Protein AF-A0A966TVA9-F1 (afdb_monomer_lite)

Foldseek 3Di:
DEDQDQEAEAQEEAEDEEEDEDANAPNDDDPPDGGYEYEYNYAHPYDAEYEHHYHHAEQYAYEYNDQRNAALYEYAYEPPHYPPPPCLPGYYEYPDANHEHCAYEYEAERRDDPAAHEYEHNNNQEAYEYAYEEEHQEYEDDHAYEYEFNHQYEYAYEAQYHEYEDNAQRRHHQDHAYEYNPHEYEYDPRHLDAPQVRYDDEAPGEHHYEPQQHEHEHQEAAEYAAYEYEYHHAYEYEYAHEHEHEYHYPHHYYHYNYHHDYDDHEAEDPEADEDQDPPNHQEYEQAQYEYEHAHQEEDEDQHEYAYAHEYEYHHAEEYEYAHDYHYDYYYHYPYHYYHYD

Radius of gyration: 25.72 Å; chains: 1; bounding box: 69×31×69 Å

Secondary structure (DSSP, 8-state):
----SSEEEE-S-B-SSS-EEEEETT-----SS---EEEE-SPB---S-EEEEEEESSS-EEEE-STTTEEEEEEEE--SS-S-TT-GGGSEEE-SSSEEEEEEEE-----EE-S--EEEE-TT---EEE-S--EEEEEEE-SSSEEEE-S--EEEEEE-SSEEEE-STTTT-S-S-EEESS-EEE-BTTB----GGGB---TT-EEEEE-TT--EEE-S-B--TT-EEEEESSS-EEE-S-B-SEEEESSS-EEE-S-B-SS--EEE-SS-EEES--TT-SEEE-TTSEEEEE-SS-EEE-SEEESS-EEEEESSSEEEE-S-----S-EEESSSEEEE-

Sequence (341 aa):
MKASRKTWDQYGPISGSGNLILDDSTAVSGDGGGGGRFRFFGANTYTGTTTIKYVGIKDPGLWIYHANALQNSTLIYDNTYIPNNGEAWEMLCFCVDNIVLGGLSGNRTGIYDSSSKTISIGNNDADTTYSGDLTLSGLNKIGSGTLTLSGSNSFALELTEGELNVGSANAIGSSGTITFSGGTLQHSASNTTDYSSRFSLSDSDTLKIDTNGQNVTWASDLTASNLLVTKYGTGNLYINGSYSGNTNAVAGSIYISGVLSNSVNNLTLTSNTSYTSLSGYTSVNLGSYTLTVNLSSNETFANVISGTGSIIKTGSATLTLSGTNTYTGDTTINAGTIKLT

pLDDT: mean 83.83, std 15.36, range [40.84, 98.75]

Structure (mmCIF, N/CA/C/O backbone):
data_AF-A0A966TVA9-F1
#
_entry.id   AF-A0A966TVA9-F1
#
loop_
_atom_site.group_PDB
_atom_site.id
_atom_site.type_symbol
_atom_site.label_atom_id
_atom_site.label_alt_id
_atom_site.label_comp_id
_atom_site.label_asym_id
_atom_site.label_entity_id
_atom_site.label_seq_id
_atom_site.pdbx_PDB_ins_code
_atom_site.Cartn_x
_atom_site.Cartn_y
_atom_site.Cartn_z
_atom_site.occupancy
_atom_site.B_iso_or_equiv
_atom_site.auth_seq_id
_atom_site.auth_comp_id
_atom_site.auth_asym_id
_atom_site.auth_atom_id
_atom_site.pdbx_PDB_model_num
ATOM 1 N N . MET A 1 1 ? 14.552 -11.755 -29.341 1.00 49.56 1 MET A N 1
ATOM 2 C CA . MET A 1 1 ? 15.533 -10.983 -30.144 1.00 49.56 1 MET A CA 1
ATOM 3 C C . MET A 1 1 ? 16.814 -10.858 -29.328 1.00 49.56 1 MET A C 1
ATOM 5 O O . MET A 1 1 ? 16.675 -10.727 -28.126 1.00 49.56 1 MET A O 1
ATOM 9 N N . LYS A 1 2 ? 18.007 -10.972 -29.929 1.00 47.56 2 LYS A N 1
ATOM 10 C CA . LYS A 1 2 ? 19.304 -10.615 -29.318 1.00 47.56 2 LYS A CA 1
ATOM 11 C C . LYS A 1 2 ? 19.905 -9.514 -30.187 1.00 47.56 2 LYS A C 1
ATOM 13 O O . LYS A 1 2 ? 19.925 -9.680 -31.406 1.00 47.56 2 LYS A O 1
ATOM 18 N N . ALA A 1 3 ? 20.329 -8.399 -29.608 1.00 50.25 3 ALA A N 1
ATOM 19 C CA . ALA A 1 3 ? 20.849 -7.262 -30.358 1.00 50.25 3 ALA A CA 1
ATOM 20 C C . ALA A 1 3 ? 22.210 -6.867 -29.780 1.00 50.25 3 ALA A C 1
ATOM 22 O O . ALA A 1 3 ? 22.303 -6.573 -28.604 1.00 50.25 3 ALA A O 1
ATOM 23 N N . SER A 1 4 ? 23.255 -6.896 -30.609 1.00 51.34 4 SER A N 1
ATOM 24 C CA . SER A 1 4 ? 24.663 -6.812 -30.188 1.00 51.34 4 SER A CA 1
ATOM 25 C C . SER A 1 4 ? 25.387 -5.578 -30.758 1.00 51.34 4 SER A C 1
ATOM 27 O O . SER A 1 4 ? 26.548 -5.668 -31.158 1.00 51.34 4 SER A O 1
ATOM 29 N N . ARG A 1 5 ? 24.685 -4.447 -30.942 1.00 51.94 5 ARG A N 1
ATOM 30 C CA . ARG A 1 5 ? 25.243 -3.221 -31.555 1.00 51.94 5 ARG A CA 1
ATOM 31 C C . ARG A 1 5 ? 25.346 -2.078 -30.540 1.00 51.94 5 ARG A C 1
ATOM 33 O O . ARG A 1 5 ? 24.439 -1.886 -29.742 1.00 51.94 5 ARG A O 1
ATOM 40 N N . LYS A 1 6 ? 26.391 -1.247 -30.697 1.00 61.44 6 LYS A N 1
ATOM 41 C CA . LYS A 1 6 ? 26.728 -0.039 -29.903 1.00 61.44 6 LYS A CA 1
ATOM 42 C C . LYS A 1 6 ? 25.570 0.957 -29.701 1.00 61.44 6 LYS A C 1
ATOM 44 O O . LYS A 1 6 ? 25.579 1.755 -28.773 1.00 61.44 6 LYS A O 1
ATOM 49 N N . THR A 1 7 ? 24.561 0.968 -30.562 1.00 69.81 7 THR A N 1
ATOM 50 C CA . THR A 1 7 ? 23.282 1.645 -30.309 1.00 69.81 7 THR A CA 1
ATOM 51 C C . THR A 1 7 ? 22.211 0.969 -31.162 1.00 69.81 7 THR A C 1
ATOM 53 O O . THR A 1 7 ? 22.462 0.661 -32.331 1.00 69.81 7 THR A O 1
ATOM 56 N N . TRP A 1 8 ? 21.034 0.727 -30.594 1.00 75.56 8 TRP A N 1
ATOM 57 C CA . TRP A 1 8 ? 19.862 0.216 -31.294 1.00 75.56 8 TRP A CA 1
ATOM 58 C C . TRP A 1 8 ? 18.653 1.094 -30.987 1.00 75.56 8 TRP A C 1
ATOM 60 O O . TRP A 1 8 ? 18.195 1.145 -29.847 1.00 75.56 8 TRP A O 1
ATOM 70 N N . ASP A 1 9 ? 18.141 1.764 -32.015 1.00 86.00 9 ASP A N 1
ATOM 71 C CA . ASP A 1 9 ? 16.968 2.627 -31.923 1.00 86.00 9 ASP A CA 1
ATOM 72 C C . ASP A 1 9 ? 15.739 1.894 -32.493 1.00 86.00 9 ASP A C 1
ATOM 74 O O . ASP A 1 9 ? 15.722 1.483 -33.656 1.00 86.00 9 ASP A O 1
ATOM 78 N N . GLN A 1 10 ? 14.696 1.744 -31.677 1.00 84.44 10 GLN A N 1
ATOM 79 C CA . GLN A 1 10 ? 13.412 1.157 -32.059 1.00 84.44 10 GLN A CA 1
ATOM 80 C C . GLN A 1 10 ? 12.363 2.259 -32.219 1.00 84.44 10 GLN A C 1
ATOM 82 O O . GLN A 1 10 ? 11.774 2.726 -31.242 1.00 84.44 10 GLN A O 1
ATOM 87 N N . TYR A 1 11 ? 12.136 2.668 -33.469 1.00 86.62 11 TYR A N 1
ATOM 88 C CA . TYR A 1 11 ? 11.193 3.738 -33.813 1.00 86.62 11 TYR A CA 1
ATOM 89 C C . TYR A 1 11 ? 9.736 3.276 -33.923 1.00 86.62 11 TYR A C 1
ATOM 91 O O . TYR A 1 11 ? 8.826 4.016 -33.563 1.00 86.62 11 TYR A O 1
ATOM 99 N N . GLY A 1 12 ? 9.505 2.060 -34.424 1.00 85.06 12 GLY A N 1
ATOM 100 C CA . GLY A 1 12 ? 8.162 1.487 -34.549 1.00 85.06 12 GLY A CA 1
ATOM 101 C C . GLY A 1 12 ? 7.651 0.887 -33.236 1.00 85.06 12 GLY A C 1
ATOM 102 O O . GLY A 1 12 ? 8.446 0.685 -32.310 1.00 85.06 12 GLY A O 1
ATOM 103 N N . PRO A 1 13 ? 6.352 0.541 -33.154 1.00 81.56 13 PRO A N 1
ATOM 104 C CA . PRO A 1 13 ? 5.812 -0.120 -31.978 1.00 81.56 13 PRO A CA 1
ATOM 105 C C . PRO A 1 13 ? 6.549 -1.430 -31.704 1.00 81.56 13 PRO A C 1
ATOM 107 O O . PRO A 1 13 ? 6.880 -2.193 -32.618 1.00 81.56 13 PRO A O 1
ATOM 110 N N . ILE A 1 14 ? 6.788 -1.696 -30.427 1.00 75.81 14 ILE A N 1
ATOM 111 C CA . ILE A 1 14 ? 7.293 -2.987 -29.970 1.00 75.81 14 ILE A CA 1
ATOM 112 C C . ILE A 1 14 ? 6.073 -3.919 -30.023 1.00 75.81 14 ILE A C 1
ATOM 114 O O . ILE A 1 14 ? 5.086 -3.677 -29.334 1.00 75.81 14 ILE A O 1
ATOM 118 N N . SER A 1 15 ? 6.068 -4.910 -30.921 1.00 73.94 15 SER A N 1
ATOM 119 C CA . SER A 1 15 ? 4.939 -5.837 -31.150 1.00 73.94 15 SER A CA 1
ATOM 120 C C . SER A 1 15 ? 5.400 -7.299 -31.226 1.00 73.94 15 SER A C 1
ATOM 122 O O . SER A 1 15 ? 6.555 -7.564 -31.573 1.00 73.94 15 SER A O 1
ATOM 124 N N . GLY A 1 16 ? 4.518 -8.244 -30.876 1.00 68.56 16 GLY A N 1
ATOM 125 C CA . GLY A 1 16 ? 4.797 -9.685 -30.899 1.00 68.56 16 GLY A CA 1
ATOM 126 C C . GLY A 1 16 ? 4.262 -10.441 -29.676 1.00 68.56 16 GLY A C 1
ATOM 127 O O . GLY A 1 16 ? 3.377 -9.963 -28.970 1.00 68.56 16 GLY A O 1
ATOM 128 N N . SER A 1 17 ? 4.819 -11.632 -29.439 1.00 63.00 17 SER A N 1
ATOM 129 C CA . SER A 1 17 ? 4.562 -12.485 -28.270 1.00 63.00 17 SER A CA 1
ATOM 130 C C . SER A 1 17 ? 5.880 -13.059 -27.728 1.00 63.00 17 SER A C 1
ATOM 132 O O . SER A 1 17 ? 6.744 -13.432 -28.525 1.00 63.00 17 SER A O 1
ATOM 134 N N . GLY A 1 18 ? 6.025 -13.195 -26.405 1.00 64.62 18 GLY A N 1
ATOM 135 C CA . GLY A 1 18 ? 7.200 -13.800 -25.751 1.00 64.62 18 GLY A CA 1
ATOM 136 C C . GLY A 1 18 ? 8.196 -12.790 -25.160 1.00 64.62 18 GLY A C 1
ATOM 137 O O . GLY A 1 18 ? 7.910 -11.604 -25.086 1.00 64.62 18 GLY A O 1
ATOM 138 N N . ASN A 1 19 ? 9.370 -13.262 -24.721 1.00 69.38 19 ASN A N 1
ATOM 139 C CA . ASN A 1 19 ? 10.365 -12.446 -24.004 1.00 69.38 19 ASN A CA 1
ATOM 140 C C . ASN A 1 19 ? 11.324 -11.687 -24.942 1.00 69.38 19 ASN A C 1
ATOM 142 O O . ASN A 1 19 ? 11.860 -12.253 -25.903 1.00 69.38 19 ASN A O 1
ATOM 146 N N . LEU A 1 20 ? 11.626 -10.428 -24.608 1.00 72.19 20 LEU A N 1
ATOM 147 C CA . LEU A 1 20 ? 12.638 -9.611 -25.277 1.00 72.19 20 LEU A CA 1
ATOM 148 C C . LEU A 1 20 ? 13.899 -9.554 -24.407 1.00 72.19 20 LEU A C 1
ATOM 150 O O . LEU A 1 20 ? 13.923 -8.910 -23.371 1.00 72.19 20 LEU A O 1
ATOM 154 N N . ILE A 1 21 ? 14.977 -10.213 -24.822 1.00 70.44 21 ILE A N 1
ATOM 155 C CA . ILE A 1 21 ? 16.246 -10.153 -24.088 1.00 70.44 21 ILE A CA 1
ATOM 156 C C . ILE A 1 21 ? 17.153 -9.136 -24.778 1.00 70.44 21 ILE A C 1
ATOM 158 O O . ILE A 1 21 ? 17.566 -9.334 -25.919 1.00 70.44 21 ILE A O 1
ATOM 162 N N . LEU A 1 22 ? 17.460 -8.043 -24.089 1.00 70.19 22 LEU A N 1
ATOM 163 C CA . LEU A 1 22 ? 18.457 -7.077 -24.535 1.00 70.19 22 LEU A CA 1
ATOM 164 C C . LEU A 1 22 ? 19.805 -7.524 -23.962 1.00 70.19 22 LEU A C 1
ATOM 166 O O . LEU A 1 22 ? 20.056 -7.393 -22.769 1.00 70.19 22 LEU A O 1
ATOM 170 N N . ASP A 1 23 ? 20.635 -8.127 -24.807 1.00 64.50 23 ASP A N 1
ATOM 171 C CA . ASP A 1 23 ? 21.882 -8.780 -24.405 1.00 64.50 23 ASP A CA 1
ATOM 172 C C . ASP A 1 23 ? 23.068 -8.155 -25.147 1.00 64.50 23 ASP A C 1
ATOM 174 O O . ASP A 1 23 ? 23.231 -8.370 -26.348 1.00 64.50 23 ASP A O 1
ATOM 178 N N . ASP A 1 24 ? 23.880 -7.393 -24.418 1.00 59.88 24 ASP A N 1
ATOM 179 C CA . ASP A 1 24 ? 25.137 -6.790 -24.872 1.00 59.88 24 ASP A CA 1
ATOM 180 C C . ASP A 1 24 ? 26.368 -7.508 -24.278 1.00 59.88 24 ASP A C 1
ATOM 182 O O . ASP A 1 24 ? 27.476 -6.972 -24.251 1.00 59.88 24 ASP A O 1
ATOM 186 N N . SER A 1 25 ? 26.202 -8.737 -23.769 1.00 58.97 25 SER A N 1
ATOM 187 C CA . SER A 1 25 ? 27.289 -9.503 -23.134 1.00 58.97 25 SER A CA 1
ATOM 188 C C . SER A 1 25 ? 28.413 -9.927 -24.092 1.00 58.97 25 SER A C 1
ATOM 190 O O . SER A 1 25 ? 29.461 -10.384 -23.643 1.00 58.97 25 SER A O 1
ATOM 192 N N . THR A 1 26 ? 28.229 -9.778 -25.409 1.00 52.97 26 THR A N 1
ATOM 193 C CA . THR A 1 26 ? 29.192 -10.208 -26.438 1.00 52.97 26 THR A CA 1
ATOM 194 C C . THR A 1 26 ? 29.893 -9.053 -27.163 1.00 52.97 26 THR A C 1
ATOM 196 O O . THR A 1 26 ? 30.517 -9.284 -28.200 1.00 52.97 26 THR A O 1
ATOM 199 N N . ALA A 1 27 ? 29.778 -7.807 -26.695 1.00 53.03 27 ALA A N 1
ATOM 200 C CA . ALA A 1 27 ? 30.465 -6.672 -27.314 1.00 53.03 27 ALA A CA 1
ATOM 201 C C . ALA A 1 27 ? 31.990 -6.759 -27.090 1.00 53.03 27 ALA A C 1
ATOM 203 O O . ALA A 1 27 ? 32.487 -6.607 -25.978 1.00 53.03 27 ALA A O 1
ATOM 204 N N . VAL A 1 28 ? 32.744 -7.019 -28.164 1.00 47.97 28 VAL A N 1
ATOM 205 C CA . VAL A 1 28 ? 34.180 -7.378 -28.125 1.00 47.97 28 VAL A CA 1
ATOM 206 C C . VAL A 1 28 ? 35.165 -6.214 -28.337 1.00 47.97 28 VAL A C 1
ATOM 208 O O . VAL A 1 28 ? 36.370 -6.442 -28.372 1.00 47.97 28 VAL A O 1
ATOM 211 N N . SER A 1 29 ? 34.716 -4.959 -28.444 1.00 47.78 29 SER A N 1
ATOM 212 C CA . SER A 1 29 ? 35.619 -3.806 -28.621 1.00 47.78 29 SER A CA 1
ATOM 213 C C . SER A 1 29 ? 35.078 -2.548 -27.943 1.00 47.78 29 SER A C 1
ATOM 215 O O . SER A 1 29 ? 34.060 -2.000 -28.365 1.00 47.78 29 SER A O 1
ATOM 217 N N . GLY A 1 30 ? 35.765 -2.087 -26.895 1.00 42.19 30 GLY A N 1
ATOM 218 C CA . GLY A 1 30 ? 35.436 -0.846 -26.202 1.00 42.19 30 GLY A CA 1
ATOM 219 C C . GLY A 1 30 ? 36.551 0.181 -26.339 1.00 42.19 30 GLY A C 1
ATOM 220 O O . GLY A 1 30 ? 37.496 0.141 -25.553 1.00 42.19 30 GLY A O 1
ATOM 221 N N . ASP A 1 31 ? 36.379 1.118 -27.269 1.00 40.84 31 ASP A N 1
ATOM 222 C CA . ASP A 1 31 ? 37.217 2.310 -27.446 1.00 40.84 31 ASP A CA 1
ATOM 223 C C . ASP A 1 31 ? 36.859 3.372 -26.395 1.00 40.84 31 ASP A C 1
ATOM 225 O O . ASP A 1 31 ? 36.256 4.385 -26.727 1.00 40.84 31 ASP A O 1
ATOM 229 N N . GLY A 1 32 ? 37.157 3.089 -25.122 1.00 43.94 32 GLY A N 1
ATOM 230 C CA . GLY A 1 32 ? 37.099 4.029 -23.990 1.00 43.94 32 GLY A CA 1
ATOM 231 C C . GLY A 1 32 ? 36.104 5.197 -24.100 1.00 43.94 32 GLY A C 1
ATOM 232 O O . GLY A 1 32 ? 36.495 6.277 -24.535 1.00 43.94 32 GLY A O 1
ATOM 233 N N . GLY A 1 33 ? 34.862 5.003 -23.628 1.00 44.22 33 GLY A N 1
ATOM 234 C CA . GLY A 1 33 ? 33.976 6.120 -23.255 1.00 44.22 33 GLY A CA 1
ATOM 235 C C . GLY A 1 33 ? 32.574 6.170 -23.876 1.00 44.22 33 GLY A C 1
ATOM 236 O O . GLY A 1 33 ? 32.083 7.261 -24.139 1.00 44.22 33 GLY A O 1
ATOM 237 N N . GLY A 1 34 ? 31.908 5.042 -24.141 1.00 49.78 34 GLY A N 1
ATOM 238 C CA . GLY A 1 34 ? 30.487 5.085 -24.515 1.00 49.78 34 GLY A CA 1
ATOM 239 C C . GLY A 1 34 ? 29.972 3.753 -25.042 1.00 49.78 34 GLY A C 1
ATOM 240 O O . GLY A 1 34 ? 30.215 3.407 -26.206 1.00 49.78 34 GLY A O 1
ATOM 241 N N . GLY A 1 35 ? 29.299 2.995 -24.182 1.00 54.53 35 GLY A N 1
ATOM 242 C CA . GLY A 1 35 ? 28.769 1.674 -24.509 1.00 54.53 35 GLY A CA 1
ATOM 243 C C . GLY A 1 35 ? 27.427 1.684 -25.239 1.00 54.53 35 GLY A C 1
ATOM 244 O O . GLY A 1 35 ? 26.941 2.707 -25.730 1.00 54.53 35 GLY A O 1
ATOM 245 N N . GLY A 1 36 ? 26.878 0.475 -25.372 1.00 63.75 36 GLY A N 1
ATOM 246 C CA . GLY A 1 36 ? 25.661 0.131 -26.099 1.00 63.75 36 GLY A CA 1
ATOM 247 C C . GLY A 1 36 ? 24.389 0.807 -25.581 1.00 63.75 36 GLY A C 1
ATOM 248 O O . GLY A 1 36 ? 23.990 0.522 -24.461 1.00 63.75 36 GLY A O 1
ATOM 249 N N . ARG A 1 37 ? 23.670 1.624 -26.369 1.00 75.69 37 ARG A N 1
ATOM 250 C CA . ARG A 1 37 ? 22.337 2.140 -25.957 1.00 75.69 37 ARG A CA 1
ATOM 251 C C . ARG A 1 37 ? 21.181 1.484 -26.714 1.00 75.69 37 ARG A C 1
ATOM 253 O O . ARG A 1 37 ? 21.123 1.576 -27.935 1.00 75.69 37 ARG A O 1
ATOM 260 N N . PHE A 1 38 ? 20.226 0.896 -26.003 1.00 79.50 38 PHE A N 1
ATOM 261 C CA . PHE A 1 38 ? 18.921 0.499 -26.530 1.00 79.50 38 PHE A CA 1
ATOM 262 C C . PHE A 1 38 ? 17.931 1.633 -26.300 1.00 79.50 38 PHE A C 1
ATOM 264 O O . PHE A 1 38 ? 17.707 2.022 -25.158 1.00 79.50 38 PHE A O 1
ATOM 271 N N . ARG A 1 39 ? 17.342 2.179 -27.364 1.00 86.12 39 ARG A N 1
ATOM 272 C CA . ARG A 1 39 ? 16.428 3.320 -27.265 1.00 86.12 39 ARG A CA 1
ATOM 273 C C . ARG A 1 39 ? 15.068 2.984 -27.845 1.00 86.12 39 ARG A C 1
ATOM 275 O O . ARG A 1 39 ? 14.981 2.537 -28.987 1.00 86.12 39 ARG A O 1
ATOM 282 N N . PHE A 1 40 ? 14.006 3.211 -27.080 1.00 87.81 40 PHE A N 1
ATOM 283 C CA . PHE A 1 40 ? 12.634 2.933 -27.509 1.00 87.81 40 PHE A CA 1
ATOM 284 C C . PHE A 1 40 ? 11.866 4.231 -27.723 1.00 87.81 40 PHE A C 1
ATOM 286 O O . PHE A 1 40 ? 11.674 4.996 -26.782 1.00 87.81 40 PHE A O 1
ATOM 293 N N . PHE A 1 41 ? 11.399 4.452 -28.951 1.00 91.81 41 PHE A N 1
ATOM 294 C CA . PHE A 1 41 ? 10.605 5.623 -29.338 1.00 91.81 41 PHE A CA 1
ATOM 295 C C . PHE A 1 41 ? 9.145 5.272 -29.659 1.00 91.81 41 PHE A C 1
ATOM 297 O O . PHE A 1 41 ? 8.313 6.168 -29.770 1.00 91.81 41 PHE A O 1
ATOM 304 N N . GLY A 1 42 ? 8.824 3.984 -29.814 1.00 89.44 42 GLY A N 1
ATOM 305 C CA . GLY A 1 42 ? 7.471 3.499 -30.082 1.00 89.44 42 GLY A CA 1
ATOM 306 C C . GLY A 1 42 ? 6.770 2.941 -28.842 1.00 89.44 42 GLY A C 1
ATOM 307 O O . GLY A 1 42 ? 7.412 2.486 -27.895 1.00 89.44 42 GLY A O 1
ATOM 308 N N . ALA A 1 43 ? 5.436 2.933 -28.867 1.00 87.56 43 ALA A N 1
ATOM 309 C CA . ALA A 1 43 ? 4.623 2.265 -27.852 1.00 87.56 43 ALA A CA 1
ATOM 310 C C . ALA A 1 43 ? 4.794 0.737 -27.894 1.00 87.56 43 ALA A C 1
ATOM 312 O O . ALA A 1 43 ? 5.002 0.145 -28.957 1.00 87.56 43 ALA A O 1
ATOM 313 N N . ASN A 1 44 ? 4.637 0.085 -26.746 1.00 84.31 44 ASN A N 1
ATOM 314 C CA . ASN A 1 44 ? 4.514 -1.360 -26.675 1.00 84.31 44 ASN A CA 1
ATOM 315 C C . ASN A 1 44 ? 3.075 -1.792 -26.976 1.00 84.31 44 ASN A C 1
ATOM 317 O O . ASN A 1 44 ? 2.122 -1.258 -26.420 1.00 84.31 44 ASN A O 1
ATOM 321 N N . THR A 1 45 ? 2.927 -2.769 -27.856 1.00 81.56 45 THR A N 1
ATOM 322 C CA . THR A 1 45 ? 1.654 -3.370 -28.279 1.00 81.56 45 THR A CA 1
ATOM 323 C C . THR A 1 45 ? 1.617 -4.875 -28.013 1.00 81.56 45 THR A C 1
ATOM 325 O O . THR A 1 45 ? 0.682 -5.547 -28.441 1.00 81.56 45 THR A O 1
ATOM 328 N N . TYR A 1 46 ? 2.627 -5.423 -27.324 1.00 75.38 46 TYR A N 1
ATOM 329 C CA . TYR A 1 46 ? 2.634 -6.823 -26.912 1.00 75.38 46 TYR A CA 1
ATOM 330 C C . TYR A 1 46 ? 1.399 -7.144 -26.064 1.00 75.38 46 TYR A C 1
ATOM 332 O O . TYR A 1 46 ? 1.008 -6.389 -25.167 1.00 75.38 46 TYR A O 1
ATOM 340 N N . THR A 1 47 ? 0.826 -8.312 -26.340 1.00 60.31 47 THR A N 1
ATOM 341 C CA . THR A 1 47 ? -0.208 -8.946 -25.523 1.00 60.31 47 THR A CA 1
ATOM 342 C C . THR A 1 47 ? 0.435 -10.088 -24.736 1.00 60.31 47 THR A C 1
ATOM 344 O O . THR A 1 47 ? 0.970 -11.020 -25.340 1.00 60.31 47 THR A O 1
ATOM 347 N N . GLY A 1 48 ? 0.390 -10.023 -23.404 1.00 56.09 48 GLY A N 1
ATOM 348 C CA . GLY A 1 48 ? 0.982 -11.018 -22.501 1.00 56.09 48 GLY A CA 1
ATOM 349 C C . GLY A 1 48 ? 2.296 -10.572 -21.850 1.00 56.09 48 GLY A C 1
ATOM 350 O O . GLY A 1 48 ? 2.873 -9.540 -22.193 1.00 56.09 48 GLY A O 1
ATOM 351 N N . THR A 1 49 ? 2.765 -11.357 -20.880 1.00 53.28 49 THR A N 1
ATOM 352 C CA . THR A 1 49 ? 3.930 -11.030 -20.052 1.00 53.28 49 THR A CA 1
ATOM 353 C C . THR A 1 49 ? 5.207 -11.081 -20.885 1.00 53.28 49 THR A C 1
ATOM 355 O O . THR A 1 49 ? 5.679 -12.149 -21.270 1.00 53.28 49 THR A O 1
ATOM 358 N N . THR A 1 50 ? 5.774 -9.913 -21.173 1.00 60.84 50 THR A N 1
ATOM 359 C CA . THR A 1 50 ? 7.081 -9.797 -21.823 1.00 60.84 50 THR A CA 1
ATOM 360 C C . THR A 1 50 ? 8.097 -9.414 -20.765 1.00 60.84 50 THR A C 1
ATOM 362 O O . THR A 1 50 ? 7.993 -8.355 -20.148 1.00 60.84 50 THR A O 1
ATOM 365 N N . THR A 1 51 ? 9.084 -10.273 -20.538 1.00 65.00 51 THR A N 1
ATOM 366 C CA . THR A 1 51 ? 10.270 -9.885 -19.782 1.00 65.00 51 THR A CA 1
ATOM 367 C C . THR A 1 51 ? 11.200 -9.110 -20.701 1.00 65.00 51 THR A C 1
ATOM 369 O O . THR A 1 51 ? 11.635 -9.658 -21.717 1.00 65.00 51 THR A O 1
ATOM 372 N N . ILE A 1 52 ? 11.545 -7.878 -20.321 1.00 65.06 52 ILE A N 1
ATOM 373 C CA . ILE A 1 52 ? 12.739 -7.215 -20.848 1.00 65.06 52 ILE A CA 1
ATOM 374 C C . ILE A 1 52 ? 13.873 -7.482 -19.876 1.00 65.06 52 ILE A C 1
ATOM 376 O O . ILE A 1 52 ? 13.971 -6.813 -18.851 1.00 65.06 52 ILE A O 1
ATOM 380 N N . LYS A 1 53 ? 14.685 -8.502 -20.171 1.00 64.94 53 LYS A N 1
ATOM 381 C CA . LYS A 1 53 ? 15.892 -8.792 -19.392 1.00 64.94 53 LYS A CA 1
ATOM 382 C C . LYS A 1 53 ? 17.069 -8.097 -20.052 1.00 64.94 53 LYS A C 1
ATOM 384 O O . LYS A 1 53 ? 17.335 -8.352 -21.227 1.00 64.94 53 LYS A O 1
ATOM 389 N N . TYR A 1 54 ? 17.757 -7.259 -19.288 1.00 61.66 54 TYR A N 1
ATOM 390 C CA . TYR A 1 54 ? 18.991 -6.622 -19.720 1.00 61.66 54 TYR A CA 1
ATOM 391 C C . TYR A 1 54 ? 20.215 -7.385 -19.179 1.00 61.66 54 TYR A C 1
ATOM 393 O O . TYR A 1 54 ? 20.277 -7.661 -17.983 1.00 61.66 54 TYR A O 1
ATOM 401 N N . VAL A 1 55 ? 21.169 -7.746 -20.045 1.00 57.44 55 VAL A N 1
ATOM 402 C CA . VAL A 1 55 ? 22.459 -8.371 -19.680 1.00 57.44 55 VAL A CA 1
ATOM 403 C C . VAL A 1 55 ? 23.562 -7.650 -20.455 1.00 57.44 55 VAL A C 1
ATOM 405 O O . VAL A 1 55 ? 23.511 -7.628 -21.678 1.00 57.44 55 VAL A O 1
ATOM 408 N N . GLY A 1 56 ? 24.555 -7.055 -19.796 1.00 54.69 56 GLY A N 1
ATOM 409 C CA . GLY A 1 56 ? 25.638 -6.329 -20.474 1.00 54.69 56 GLY A CA 1
ATOM 410 C C . GLY A 1 56 ? 26.975 -6.498 -19.771 1.00 54.69 56 GLY A C 1
ATOM 411 O O . GLY A 1 56 ? 27.018 -7.026 -18.671 1.00 54.69 56 GLY A O 1
ATOM 412 N N . ILE A 1 57 ? 28.075 -6.096 -20.414 1.00 51.78 57 ILE A N 1
ATOM 413 C CA . ILE A 1 57 ? 29.425 -6.156 -19.821 1.00 51.78 57 ILE A CA 1
ATOM 414 C C . ILE A 1 57 ? 30.247 -4.871 -20.003 1.00 51.78 57 ILE A C 1
ATOM 416 O O . ILE A 1 57 ? 31.392 -4.878 -19.577 1.00 51.78 57 ILE A O 1
ATOM 420 N N . LYS A 1 58 ? 29.752 -3.787 -20.634 1.00 56.75 58 LYS A N 1
ATOM 421 C CA . LYS A 1 58 ? 30.475 -2.493 -20.716 1.00 56.75 58 LYS A CA 1
ATOM 422 C C . LYS A 1 58 ? 29.565 -1.315 -21.114 1.00 56.75 58 LYS A C 1
ATOM 424 O O . LYS A 1 58 ? 29.103 -1.258 -22.247 1.00 56.75 58 LYS A O 1
ATOM 429 N N . ASP A 1 59 ? 29.322 -0.395 -20.176 1.00 58.56 59 ASP A N 1
ATOM 430 C CA . ASP A 1 59 ? 28.615 0.895 -20.338 1.00 58.56 59 ASP A CA 1
ATOM 431 C C . ASP A 1 59 ? 27.249 0.891 -21.083 1.00 58.56 59 ASP A C 1
ATOM 433 O O . ASP A 1 59 ? 27.032 1.726 -21.968 1.00 58.56 59 ASP A O 1
ATOM 437 N N . PRO A 1 60 ? 26.303 -0.021 -20.795 1.00 59.81 60 PRO A N 1
ATOM 438 C CA . PRO A 1 60 ? 25.064 -0.063 -21.556 1.00 59.81 60 PRO A CA 1
ATOM 439 C C . PRO A 1 60 ? 23.887 0.715 -20.955 1.00 59.81 60 PRO A C 1
ATOM 441 O O . PRO A 1 60 ? 23.706 0.745 -19.736 1.00 59.81 60 PRO A O 1
ATOM 444 N N . GLY A 1 61 ? 23.026 1.251 -21.829 1.00 72.50 61 GLY A N 1
ATOM 445 C CA . GLY A 1 61 ? 21.849 2.037 -21.452 1.00 72.50 61 GLY A CA 1
ATOM 446 C C . GLY A 1 61 ? 20.537 1.629 -22.118 1.00 72.50 61 GLY A C 1
ATOM 447 O O . GLY A 1 61 ? 20.477 1.539 -23.338 1.00 72.50 61 GLY A O 1
ATOM 448 N N . LEU A 1 62 ? 19.459 1.454 -21.350 1.00 79.56 62 LEU A N 1
ATOM 449 C CA . LEU A 1 62 ? 18.077 1.403 -21.837 1.00 79.56 62 LEU A CA 1
ATOM 450 C C . LEU A 1 62 ? 17.427 2.784 -21.690 1.00 79.56 62 LEU A C 1
ATOM 452 O O . LEU A 1 62 ? 17.259 3.292 -20.584 1.00 79.56 62 LEU A O 1
ATOM 456 N N . TRP A 1 63 ? 17.101 3.420 -22.810 1.00 84.38 63 TRP A N 1
ATOM 457 C CA . TRP A 1 63 ? 16.579 4.782 -22.857 1.00 84.38 63 TRP A CA 1
ATOM 458 C C . TRP A 1 63 ? 15.170 4.782 -23.442 1.00 84.38 63 TRP A C 1
ATOM 460 O O . TRP A 1 63 ? 14.929 4.289 -24.545 1.00 84.38 63 TRP A O 1
ATOM 470 N N . ILE A 1 64 ? 14.225 5.343 -22.702 1.00 87.00 64 ILE A N 1
ATOM 471 C CA . ILE A 1 64 ? 12.807 5.282 -23.027 1.00 87.00 64 ILE A CA 1
ATOM 472 C C . ILE A 1 64 ? 12.318 6.671 -23.419 1.00 87.00 64 ILE A C 1
ATOM 474 O O . ILE A 1 64 ? 12.227 7.567 -22.587 1.00 87.00 64 ILE A O 1
ATOM 478 N N . TYR A 1 65 ? 11.972 6.831 -24.692 1.00 90.31 65 TYR A N 1
ATOM 479 C CA . TYR A 1 65 ? 11.475 8.073 -25.287 1.00 90.31 65 TYR A CA 1
ATOM 480 C C . TYR A 1 65 ? 9.964 8.061 -25.533 1.00 90.31 65 TYR A C 1
ATOM 482 O O . TYR A 1 65 ? 9.431 8.987 -26.138 1.00 90.31 65 TYR A O 1
ATOM 490 N N . HIS A 1 66 ? 9.260 7.022 -25.084 1.00 91.56 66 HIS A N 1
ATOM 491 C CA . HIS A 1 66 ? 7.814 6.914 -25.231 1.00 91.56 66 HIS A CA 1
ATOM 492 C C . HIS A 1 66 ? 7.187 6.342 -23.957 1.00 91.56 66 HIS A C 1
ATOM 494 O O . HIS A 1 66 ? 7.600 5.284 -23.489 1.00 91.56 66 HIS A O 1
ATOM 500 N N . ALA A 1 67 ? 6.156 7.015 -23.430 1.00 90.81 67 ALA A N 1
ATOM 501 C CA . ALA A 1 67 ? 5.536 6.714 -22.132 1.00 90.81 67 ALA A CA 1
ATOM 502 C C . ALA A 1 67 ? 5.115 5.242 -21.999 1.00 90.81 67 ALA A C 1
ATOM 504 O O . ALA A 1 67 ? 5.390 4.571 -21.009 1.00 90.81 67 ALA A O 1
ATOM 505 N N . ASN A 1 68 ? 4.534 4.723 -23.079 1.00 91.00 68 ASN A N 1
ATOM 506 C CA . ASN A 1 68 ? 4.011 3.365 -23.158 1.00 91.00 68 ASN A CA 1
ATOM 507 C C . ASN A 1 68 ? 4.990 2.352 -23.775 1.00 91.00 68 ASN A C 1
ATOM 509 O O . ASN A 1 68 ? 4.565 1.277 -24.184 1.00 91.00 68 ASN A O 1
ATOM 513 N N . ALA A 1 69 ? 6.284 2.661 -23.902 1.00 89.19 69 ALA A N 1
ATOM 514 C CA . ALA A 1 69 ? 7.256 1.736 -24.505 1.00 89.19 69 ALA A CA 1
ATOM 515 C C . ALA A 1 69 ? 7.447 0.434 -23.711 1.00 89.19 69 ALA A C 1
ATOM 517 O O . ALA A 1 69 ? 7.969 -0.540 -24.245 1.00 89.19 69 ALA A O 1
ATOM 518 N N . LEU A 1 70 ? 7.051 0.423 -22.437 1.00 87.94 70 LEU A N 1
ATOM 519 C CA . LEU A 1 70 ? 7.209 -0.706 -21.520 1.00 87.94 70 LEU A CA 1
ATOM 520 C C . LEU A 1 70 ? 5.879 -1.150 -20.889 1.00 87.94 70 LEU A C 1
ATOM 522 O O . LEU A 1 70 ? 5.877 -2.028 -20.024 1.00 87.94 70 LEU A O 1
ATOM 526 N N . GLN A 1 71 ? 4.746 -0.598 -21.343 1.00 88.19 71 GLN A N 1
ATOM 527 C CA . GLN A 1 71 ? 3.431 -1.001 -20.845 1.00 88.19 71 GLN A CA 1
ATOM 528 C C . GLN A 1 71 ? 3.218 -2.498 -21.091 1.00 88.19 71 GLN A C 1
ATOM 530 O O . GLN A 1 71 ? 3.711 -3.041 -22.082 1.00 88.19 71 GLN A O 1
ATOM 535 N N . ASN A 1 72 ? 2.503 -3.166 -20.192 1.00 86.94 72 ASN A N 1
ATOM 536 C CA . ASN A 1 72 ? 2.198 -4.601 -20.199 1.00 86.94 72 ASN A CA 1
ATOM 537 C C . ASN A 1 72 ? 3.423 -5.532 -20.046 1.00 86.94 72 ASN A C 1
ATOM 539 O O . ASN A 1 72 ? 3.271 -6.750 -19.951 1.00 86.94 72 ASN A O 1
ATOM 543 N N . SER A 1 73 ? 4.640 -4.985 -19.978 1.00 86.12 73 SER A N 1
ATOM 544 C CA . SER A 1 73 ? 5.888 -5.744 -19.851 1.00 86.12 73 SER A CA 1
ATOM 545 C C . SER A 1 73 ? 6.486 -5.618 -18.459 1.00 86.12 73 SER A C 1
ATOM 547 O O . SER A 1 73 ? 6.536 -4.527 -17.894 1.00 86.12 73 SER A O 1
ATOM 549 N N . THR A 1 74 ? 7.024 -6.719 -17.934 1.00 87.62 74 THR A N 1
ATOM 550 C CA . THR A 1 74 ? 7.865 -6.665 -16.737 1.00 87.62 74 THR A CA 1
ATOM 551 C C . THR A 1 74 ? 9.295 -6.341 -17.155 1.00 87.62 74 THR A C 1
ATOM 553 O O . THR A 1 74 ? 9.962 -7.138 -17.823 1.00 87.62 74 THR A O 1
ATOM 556 N N . LEU A 1 75 ? 9.785 -5.173 -16.753 1.00 86.88 75 LEU A N 1
ATOM 557 C CA . LEU A 1 75 ? 11.196 -4.832 -16.871 1.00 86.88 75 LEU A CA 1
ATOM 558 C C . LEU A 1 75 ? 11.968 -5.583 -15.782 1.00 86.88 75 LEU A C 1
ATOM 560 O O . LEU A 1 75 ? 11.711 -5.370 -14.601 1.00 86.88 75 LEU A O 1
ATOM 564 N N . ILE A 1 76 ? 12.903 -6.455 -16.170 1.00 83.69 76 ILE A N 1
ATOM 565 C CA . ILE A 1 76 ? 13.801 -7.147 -15.237 1.00 83.69 76 ILE A CA 1
ATOM 566 C C . ILE A 1 76 ? 15.211 -6.591 -15.417 1.00 83.69 76 ILE A C 1
ATOM 568 O O . ILE A 1 76 ? 15.878 -6.870 -16.418 1.00 83.69 76 ILE A O 1
ATOM 572 N N . TYR A 1 77 ? 15.675 -5.830 -14.430 1.00 74.25 77 TYR A N 1
ATOM 573 C CA . TYR A 1 77 ? 16.992 -5.204 -14.446 1.00 74.25 77 TYR A CA 1
ATOM 574 C C . TYR A 1 77 ? 17.975 -5.942 -13.525 1.00 74.25 77 TYR A C 1
ATOM 576 O O . TYR A 1 77 ? 17.902 -5.842 -12.303 1.00 74.25 77 TYR A O 1
ATOM 584 N N . ASP A 1 78 ? 18.904 -6.695 -14.110 1.00 67.50 78 ASP A N 1
ATOM 585 C CA . ASP A 1 78 ? 19.837 -7.573 -13.393 1.00 67.50 78 ASP A CA 1
ATOM 586 C C . ASP A 1 78 ? 21.250 -6.955 -13.345 1.00 67.50 78 ASP A C 1
ATOM 588 O O . ASP A 1 78 ? 21.886 -6.778 -14.383 1.00 67.50 78 ASP A O 1
ATOM 592 N N . ASN A 1 79 ? 21.752 -6.628 -12.145 1.00 60.69 79 ASN A N 1
ATOM 593 C CA . ASN A 1 79 ? 23.092 -6.045 -11.942 1.00 60.69 79 ASN A CA 1
ATOM 594 C C . ASN A 1 79 ? 24.250 -7.054 -11.920 1.00 60.69 79 ASN A C 1
ATOM 596 O O . ASN A 1 79 ? 25.380 -6.648 -11.649 1.00 60.69 79 ASN A O 1
ATOM 600 N N . THR A 1 80 ? 24.026 -8.349 -12.160 1.00 58.88 80 THR A N 1
ATOM 601 C CA . THR A 1 80 ? 25.072 -9.370 -11.937 1.00 58.88 80 THR A CA 1
ATOM 602 C C . THR A 1 80 ? 26.356 -9.129 -12.763 1.00 58.88 80 THR A C 1
ATOM 604 O O . THR A 1 80 ? 27.424 -9.596 -12.374 1.00 58.88 80 THR A O 1
ATOM 607 N N . TYR A 1 81 ? 26.299 -8.340 -13.847 1.00 53.84 81 TYR A N 1
ATOM 608 C CA . TYR A 1 81 ? 27.454 -8.006 -14.689 1.00 53.84 81 TYR A CA 1
ATOM 609 C C . TYR A 1 81 ? 27.467 -6.519 -15.100 1.00 53.84 81 TYR A C 1
ATOM 611 O O . TYR A 1 81 ? 26.939 -6.159 -16.140 1.00 53.84 81 TYR A O 1
ATOM 619 N N . ILE A 1 82 ? 28.069 -5.621 -14.308 1.00 54.94 82 ILE A N 1
ATOM 620 C CA . ILE A 1 82 ? 28.299 -4.219 -14.723 1.00 54.94 82 ILE A CA 1
ATOM 621 C C . ILE A 1 82 ? 29.716 -3.783 -14.314 1.00 54.94 82 ILE A C 1
ATOM 623 O O . ILE A 1 82 ? 29.975 -3.621 -13.119 1.00 54.94 82 ILE A O 1
ATOM 627 N N . PRO A 1 83 ? 30.653 -3.561 -15.253 1.00 46.88 83 PRO A N 1
ATOM 628 C CA . PRO A 1 83 ? 31.860 -2.797 -14.963 1.00 46.88 83 PRO A CA 1
ATOM 629 C C . PRO A 1 83 ? 31.540 -1.299 -14.928 1.00 46.88 83 PRO A C 1
ATOM 631 O O . PRO A 1 83 ? 30.635 -0.841 -15.616 1.00 46.88 83 PRO A O 1
ATOM 634 N N . ASN A 1 84 ? 32.306 -0.548 -14.132 1.00 50.22 84 ASN A N 1
ATOM 635 C CA . ASN A 1 84 ? 32.152 0.896 -13.895 1.00 50.22 84 ASN A CA 1
ATOM 636 C C . ASN A 1 84 ? 30.919 1.281 -13.056 1.00 50.22 84 ASN A C 1
ATOM 638 O O . ASN A 1 84 ? 30.127 2.143 -13.423 1.00 50.22 84 ASN A O 1
ATOM 642 N N . ASN A 1 85 ? 30.814 0.710 -11.851 1.00 49.28 85 ASN A N 1
ATOM 643 C CA . ASN A 1 85 ? 29.783 0.991 -10.835 1.00 49.28 85 ASN A CA 1
ATOM 644 C C . ASN A 1 85 ? 29.714 2.466 -10.334 1.00 49.28 85 ASN A C 1
ATOM 646 O O . ASN A 1 85 ? 29.071 2.740 -9.326 1.00 49.28 85 ASN A O 1
ATOM 650 N N . GLY A 1 86 ? 30.402 3.407 -10.994 1.00 50.97 86 GLY A N 1
ATOM 651 C CA . GLY A 1 86 ? 30.452 4.834 -10.658 1.00 50.97 86 GLY A CA 1
ATOM 652 C C . GLY A 1 86 ? 29.754 5.767 -11.658 1.00 50.97 86 GLY A C 1
ATOM 653 O O . GLY A 1 86 ? 29.509 6.921 -11.316 1.00 50.97 86 GLY A O 1
ATOM 654 N N . GLU A 1 87 ? 29.392 5.303 -12.861 1.00 56.78 87 GLU A N 1
ATOM 655 C CA . GLU A 1 87 ? 28.741 6.137 -13.888 1.00 56.78 87 GLU A CA 1
ATOM 656 C C . GLU A 1 87 ? 27.224 5.895 -13.917 1.00 56.78 87 GLU A C 1
ATOM 658 O O . GLU A 1 87 ? 26.675 5.188 -14.757 1.00 56.78 87 GLU A O 1
ATOM 663 N N . ALA A 1 88 ? 26.514 6.474 -12.946 1.00 52.44 88 ALA A N 1
ATOM 664 C CA . ALA A 1 88 ? 25.062 6.310 -12.810 1.00 52.44 88 ALA A CA 1
ATOM 665 C C . ALA A 1 88 ? 24.241 6.916 -13.975 1.00 52.44 88 ALA A C 1
ATOM 667 O O . ALA A 1 88 ? 23.088 6.539 -14.166 1.00 52.44 88 ALA A O 1
ATOM 668 N N . TRP A 1 89 ? 24.818 7.830 -14.764 1.00 52.41 89 TRP A N 1
ATOM 669 C CA . TRP A 1 89 ? 24.101 8.676 -15.731 1.00 52.41 89 TRP A CA 1
ATOM 670 C C . TRP A 1 89 ? 23.710 7.986 -17.049 1.00 52.41 89 TRP A C 1
ATOM 672 O O . TRP A 1 89 ? 23.009 8.591 -17.857 1.00 52.41 89 TRP A O 1
ATOM 682 N N . GLU A 1 90 ? 24.141 6.745 -17.300 1.00 55.06 90 GLU A N 1
ATOM 683 C CA . GLU A 1 90 ? 24.070 6.171 -18.654 1.00 55.06 90 GLU A CA 1
ATOM 684 C C . GLU A 1 90 ? 23.120 4.969 -18.827 1.00 55.06 90 GLU A C 1
ATOM 686 O O . GLU A 1 90 ? 22.909 4.545 -19.964 1.00 55.06 90 GLU A O 1
ATOM 691 N N . MET A 1 91 ? 22.488 4.449 -17.762 1.00 69.31 91 MET A N 1
ATOM 692 C CA . MET A 1 91 ? 22.027 3.044 -17.763 1.00 69.31 91 MET A CA 1
ATOM 693 C C . MET A 1 91 ? 20.512 2.777 -17.883 1.00 69.31 91 MET A C 1
ATOM 695 O O . MET A 1 91 ? 20.108 2.004 -18.742 1.00 69.31 91 MET A O 1
ATOM 699 N N . LEU A 1 92 ? 19.637 3.389 -17.080 1.00 77.44 92 LEU A N 1
ATOM 700 C CA . LEU A 1 92 ? 18.181 3.348 -17.314 1.00 77.44 92 LEU A CA 1
ATOM 701 C C . LEU A 1 92 ? 17.655 4.773 -17.257 1.00 77.44 92 LEU A C 1
ATOM 703 O O . LEU A 1 92 ? 17.723 5.408 -16.209 1.00 77.44 92 LEU A O 1
ATOM 707 N N . CYS A 1 93 ? 17.180 5.270 -18.394 1.00 80.31 93 CYS A N 1
ATOM 708 C CA . CYS A 1 93 ? 16.773 6.657 -18.557 1.00 80.31 93 CYS A CA 1
ATOM 709 C C . CYS A 1 93 ? 15.333 6.728 -19.058 1.00 80.31 93 CYS A C 1
ATOM 711 O O . CYS A 1 93 ? 15.000 6.165 -20.105 1.00 80.31 93 CYS A O 1
ATOM 713 N N . PHE A 1 94 ? 14.494 7.458 -18.328 1.00 84.06 94 PHE A N 1
ATOM 714 C CA . PHE A 1 94 ? 13.151 7.811 -18.766 1.00 84.06 94 PHE A CA 1
ATOM 715 C C . PHE A 1 94 ? 13.172 9.236 -19.319 1.00 84.06 94 PHE A C 1
ATOM 717 O O . PHE A 1 94 ? 13.205 10.215 -18.582 1.00 84.06 94 PHE A O 1
ATOM 724 N N . CYS A 1 95 ? 13.180 9.356 -20.645 1.00 86.19 95 CYS A N 1
ATOM 725 C CA . CYS A 1 95 ? 13.293 10.634 -21.350 1.00 86.19 95 CYS A CA 1
ATOM 726 C C . CYS A 1 95 ? 11.941 11.349 -21.533 1.00 86.19 95 CYS A C 1
ATOM 728 O O . CYS A 1 95 ? 11.876 12.362 -22.227 1.00 86.19 95 CYS A O 1
ATOM 730 N N . VAL A 1 96 ? 10.863 10.817 -20.953 1.00 86.88 96 VAL A N 1
ATOM 731 C CA . VAL A 1 96 ? 9.491 11.338 -21.038 1.00 86.88 96 VAL A CA 1
ATOM 732 C C . VAL A 1 96 ? 8.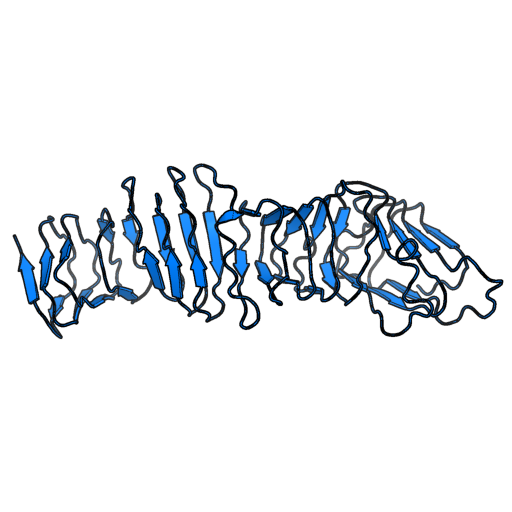766 11.174 -19.702 1.00 86.88 96 VAL A C 1
ATOM 734 O O . VAL A 1 96 ? 9.181 10.382 -18.859 1.00 86.88 96 VAL A O 1
ATOM 737 N N . ASP A 1 97 ? 7.688 11.933 -19.516 1.00 87.00 97 ASP A N 1
ATOM 738 C CA . ASP A 1 97 ? 6.788 11.839 -18.361 1.00 87.00 97 ASP A CA 1
ATOM 739 C C . ASP A 1 97 ? 5.794 10.687 -18.471 1.00 87.00 97 ASP A C 1
ATOM 741 O O . ASP A 1 97 ? 5.518 10.181 -19.561 1.00 87.00 97 ASP A O 1
ATOM 745 N N . ASN A 1 98 ? 5.212 10.335 -17.320 1.00 87.44 98 ASN A N 1
ATOM 746 C CA . ASN A 1 98 ? 4.093 9.401 -17.197 1.00 87.44 98 ASN A CA 1
ATOM 747 C C . ASN A 1 98 ? 4.400 8.029 -17.802 1.00 87.44 98 ASN A C 1
ATOM 749 O O . ASN A 1 98 ? 3.594 7.460 -18.536 1.00 87.44 98 ASN A O 1
ATOM 753 N N . ILE A 1 99 ? 5.592 7.511 -17.506 1.00 91.19 99 ILE A N 1
ATOM 754 C CA . ILE A 1 99 ? 5.999 6.173 -17.929 1.00 91.19 99 ILE A CA 1
ATOM 755 C C . ILE A 1 99 ? 5.023 5.151 -17.354 1.00 91.19 99 ILE A C 1
ATOM 757 O O . ILE A 1 99 ? 4.698 5.208 -16.169 1.00 91.19 99 ILE A O 1
ATOM 761 N N . VAL A 1 100 ? 4.615 4.183 -18.171 1.00 92.50 100 VAL A N 1
ATOM 762 C CA . VAL A 1 100 ? 3.807 3.042 -17.735 1.00 92.50 100 VAL A CA 1
ATOM 763 C C . VAL A 1 100 ? 4.604 1.759 -17.929 1.00 92.50 100 VAL A C 1
ATOM 765 O O . VAL A 1 100 ? 5.031 1.438 -19.042 1.00 92.50 100 VAL A O 1
ATOM 768 N N . LEU A 1 101 ? 4.795 1.022 -16.837 1.00 91.94 101 LEU A N 1
ATOM 769 C CA . LEU A 1 101 ? 5.420 -0.296 -16.804 1.00 91.94 101 LEU A CA 1
ATOM 770 C C . LEU A 1 101 ? 4.368 -1.362 -16.484 1.00 91.94 101 LEU A C 1
ATOM 772 O O . LEU A 1 101 ? 3.555 -1.183 -15.572 1.00 91.94 101 LEU A O 1
ATOM 776 N N . GLY A 1 102 ? 4.461 -2.508 -17.166 1.00 91.31 102 GLY A N 1
ATOM 777 C CA . GLY A 1 102 ? 3.765 -3.728 -16.746 1.00 91.31 102 GLY A CA 1
ATOM 778 C C . GLY A 1 102 ? 4.163 -4.111 -15.338 1.00 91.31 102 GLY A C 1
ATOM 779 O O . GLY A 1 102 ? 3.336 -4.089 -14.444 1.00 91.31 102 GLY A O 1
ATOM 780 N N . GLY A 1 103 ? 5.448 -4.357 -15.126 1.00 91.81 103 GLY A N 1
ATOM 781 C CA . GLY A 1 103 ? 6.013 -4.617 -13.810 1.00 91.81 103 GLY A CA 1
ATOM 782 C C . GLY A 1 103 ? 7.474 -4.190 -13.750 1.00 91.81 103 GLY A C 1
ATOM 783 O O . GLY A 1 103 ? 8.094 -3.923 -14.784 1.00 91.81 103 GLY A O 1
ATOM 784 N N . LEU A 1 104 ? 8.041 -4.139 -12.547 1.00 91.56 104 LEU A N 1
ATOM 785 C CA . LEU A 1 104 ? 9.437 -3.765 -12.340 1.00 91.56 104 LEU A CA 1
ATOM 786 C C . LEU A 1 104 ? 10.103 -4.752 -11.387 1.00 91.56 104 LEU A C 1
ATOM 788 O O . LEU A 1 104 ? 9.690 -4.904 -10.244 1.00 91.56 104 LEU A O 1
ATOM 792 N N . SER A 1 105 ? 11.144 -5.435 -11.847 1.00 91.12 105 SER A N 1
ATOM 793 C CA . SER A 1 105 ? 11.923 -6.360 -11.027 1.00 91.12 105 SER A CA 1
ATOM 794 C C . SER A 1 105 ? 13.416 -6.173 -11.222 1.00 91.12 105 SER A C 1
ATOM 796 O O . SER A 1 105 ? 13.855 -5.652 -12.246 1.00 91.12 105 SER A O 1
ATOM 798 N N . GLY A 1 106 ? 14.204 -6.605 -10.242 1.00 86.62 106 GLY A N 1
ATOM 799 C CA . GLY A 1 106 ? 15.657 -6.461 -10.281 1.00 86.62 106 GLY A CA 1
ATOM 800 C C . GLY A 1 106 ? 16.215 -5.651 -9.123 1.00 86.62 106 GLY A C 1
ATOM 801 O O . GLY A 1 106 ? 15.536 -5.464 -8.122 1.00 86.62 106 GLY A O 1
ATOM 802 N N . ASN A 1 107 ? 17.462 -5.203 -9.238 1.00 82.44 107 ASN A N 1
ATOM 803 C CA . ASN A 1 107 ? 18.234 -4.671 -8.107 1.00 82.44 107 ASN A CA 1
ATOM 804 C C . ASN A 1 107 ? 19.077 -3.426 -8.441 1.00 82.44 107 ASN A C 1
ATOM 806 O O . ASN A 1 107 ? 20.102 -3.175 -7.804 1.00 82.44 107 ASN A O 1
ATOM 810 N N . ARG A 1 108 ? 18.698 -2.650 -9.465 1.00 78.00 108 ARG A N 1
ATOM 811 C CA . ARG A 1 108 ? 19.504 -1.516 -9.940 1.00 78.00 108 ARG A CA 1
ATOM 812 C C . ARG A 1 108 ? 19.229 -0.223 -9.166 1.00 78.00 108 ARG A C 1
ATOM 814 O O . ARG A 1 108 ? 18.121 0.292 -9.158 1.00 78.00 108 ARG A O 1
ATOM 821 N N . THR A 1 109 ? 20.271 0.373 -8.607 1.00 76.38 109 THR A N 1
ATOM 822 C CA . THR A 1 109 ? 20.249 1.761 -8.122 1.00 76.38 109 THR A CA 1
ATOM 823 C C . THR A 1 109 ? 20.651 2.725 -9.239 1.00 76.38 109 THR A C 1
ATOM 825 O O . THR A 1 109 ? 21.462 2.376 -10.099 1.00 76.38 109 THR A O 1
ATOM 828 N N . GLY A 1 110 ? 20.117 3.947 -9.220 1.00 66.38 110 GLY A N 1
ATOM 829 C CA . GLY A 1 110 ? 20.525 5.002 -10.154 1.00 66.38 110 GLY A CA 1
ATOM 830 C C . GLY A 1 110 ? 19.746 4.987 -11.465 1.00 66.38 110 GLY A C 1
ATOM 831 O O . GLY A 1 110 ? 20.330 5.119 -12.537 1.00 66.38 110 GLY A O 1
ATOM 832 N N . ILE A 1 111 ? 18.428 4.809 -11.383 1.00 69.44 111 ILE A N 1
ATOM 833 C CA . ILE A 1 111 ? 17.530 5.145 -12.489 1.00 69.44 111 ILE A CA 1
ATOM 834 C C . ILE A 1 111 ? 17.619 6.659 -12.694 1.00 69.44 111 ILE A C 1
ATOM 836 O O . ILE A 1 111 ? 17.325 7.426 -11.779 1.00 69.44 111 ILE A O 1
ATOM 840 N N . TYR A 1 112 ? 18.078 7.081 -13.871 1.00 65.75 112 TYR A N 1
ATOM 841 C CA . TYR A 1 112 ? 18.211 8.492 -14.194 1.00 65.75 112 TYR A CA 1
ATOM 842 C C . TYR A 1 112 ? 16.839 9.063 -14.564 1.00 65.75 112 TYR A C 1
ATOM 844 O O . TYR A 1 112 ? 16.280 8.761 -15.622 1.00 65.75 112 TYR A O 1
ATOM 852 N N . ASP A 1 113 ? 16.314 9.888 -13.662 1.00 65.31 113 ASP A N 1
ATOM 853 C CA . ASP A 1 113 ? 15.106 10.693 -13.819 1.00 65.31 113 ASP A CA 1
ATOM 854 C C . ASP A 1 113 ? 15.510 12.174 -13.781 1.00 65.31 113 ASP A C 1
ATOM 856 O O . ASP A 1 113 ? 16.187 12.641 -12.859 1.00 65.31 113 ASP A O 1
ATOM 860 N N . SER A 1 114 ? 15.089 12.933 -14.792 1.00 55.19 114 SER A N 1
ATOM 861 C CA . SER A 1 114 ? 15.149 14.391 -14.775 1.00 55.19 114 SER A CA 1
ATOM 862 C C . SER A 1 114 ? 14.113 14.963 -13.790 1.00 55.19 114 SER A C 1
ATOM 864 O O . SER A 1 114 ? 13.109 15.512 -14.236 1.00 55.19 114 SER A O 1
ATOM 866 N N . SER A 1 115 ? 14.335 14.798 -12.481 1.00 58.19 115 SER A N 1
ATOM 867 C CA . SER A 1 115 ? 13.688 15.429 -11.305 1.00 58.19 115 SER A CA 1
ATOM 868 C C . SER A 1 115 ? 12.164 15.685 -11.309 1.00 58.19 115 SER A C 1
ATOM 870 O O . SER A 1 115 ? 11.667 16.396 -10.440 1.00 58.19 115 SER A O 1
ATOM 872 N N . SER A 1 116 ? 11.404 15.163 -12.266 1.00 65.81 116 SER A N 1
ATOM 873 C CA . SER A 1 116 ? 10.001 15.520 -12.512 1.00 65.81 116 SER A CA 1
ATOM 874 C C . SER A 1 116 ? 9.164 14.341 -12.991 1.00 65.81 116 SER A C 1
ATOM 876 O O . SER A 1 116 ? 7.943 14.484 -13.049 1.00 65.81 116 SER A O 1
ATOM 878 N N . LYS A 1 117 ? 9.755 13.171 -13.279 1.00 79.12 117 LYS A N 1
ATOM 879 C CA . LYS A 1 117 ? 9.013 12.076 -13.905 1.00 79.12 117 LYS A CA 1
ATOM 880 C C . LYS A 1 117 ? 8.244 11.247 -12.873 1.00 79.12 117 LYS A C 1
ATOM 882 O O . LYS A 1 117 ? 8.782 10.771 -11.877 1.00 79.12 117 LYS A O 1
ATOM 887 N N . THR A 1 118 ? 6.964 11.032 -13.160 1.00 89.44 118 THR A N 1
ATOM 888 C CA . THR A 1 118 ? 6.136 10.031 -12.480 1.00 89.44 118 THR A CA 1
ATOM 889 C C . THR A 1 118 ? 6.158 8.721 -13.262 1.00 89.44 118 THR A C 1
ATOM 891 O O . THR A 1 118 ? 6.032 8.727 -14.492 1.00 89.44 118 THR A O 1
ATOM 894 N N . ILE A 1 119 ? 6.295 7.597 -12.556 1.00 92.31 119 ILE A N 1
ATOM 895 C CA . ILE A 1 119 ? 6.255 6.250 -13.142 1.00 92.31 119 ILE A CA 1
ATOM 896 C C . ILE A 1 119 ? 5.063 5.487 -12.575 1.00 92.31 119 ILE A C 1
ATOM 898 O O . ILE A 1 119 ? 4.913 5.377 -11.363 1.00 92.31 119 ILE A O 1
ATOM 902 N N . SER A 1 120 ? 4.245 4.915 -13.452 1.00 95.81 120 SER A N 1
ATOM 903 C CA . SER A 1 120 ? 3.184 3.979 -13.090 1.00 95.81 120 SER A CA 1
ATOM 904 C C . SER A 1 120 ? 3.654 2.542 -13.301 1.00 95.81 120 SER A C 1
ATOM 906 O O . SER A 1 120 ? 4.188 2.220 -14.363 1.00 95.81 120 SER A O 1
ATOM 908 N N . ILE A 1 121 ? 3.472 1.676 -12.306 1.00 96.00 121 ILE A N 1
ATOM 909 C CA . ILE A 1 121 ? 3.972 0.294 -12.319 1.00 96.00 121 ILE A CA 1
ATOM 910 C C . ILE A 1 121 ? 2.853 -0.660 -11.921 1.00 96.00 121 ILE A C 1
ATOM 912 O O . ILE A 1 121 ? 2.182 -0.429 -10.916 1.00 96.00 121 ILE A O 1
ATOM 916 N N . GLY A 1 122 ? 2.701 -1.750 -12.672 1.00 95.88 122 GLY A N 1
ATOM 917 C CA . GLY A 1 122 ? 1.807 -2.857 -12.328 1.00 95.88 122 GLY A CA 1
ATOM 918 C C . GLY A 1 122 ? 0.700 -3.111 -13.350 1.00 95.88 122 GLY A C 1
ATOM 919 O O . GLY A 1 122 ? -0.161 -3.942 -13.099 1.00 95.88 122 GLY A O 1
ATOM 920 N N . ASN A 1 123 ? 0.702 -2.445 -14.514 1.00 92.94 123 ASN A N 1
ATOM 921 C CA . ASN A 1 123 ? -0.399 -2.542 -15.485 1.00 92.94 123 ASN A CA 1
ATOM 922 C C . ASN A 1 123 ? -0.507 -3.905 -16.206 1.00 92.94 123 ASN A C 1
ATOM 924 O O . ASN A 1 123 ? -1.340 -4.057 -17.096 1.00 92.94 123 ASN A O 1
ATOM 928 N N . ASN A 1 124 ? 0.348 -4.872 -15.858 1.00 91.44 124 ASN A N 1
ATOM 929 C CA . ASN A 1 124 ? 0.233 -6.269 -16.277 1.00 91.44 124 ASN A CA 1
ATOM 930 C C . ASN A 1 124 ? -0.217 -7.212 -15.153 1.00 91.44 124 ASN A C 1
ATOM 932 O O . ASN A 1 124 ? -0.135 -8.428 -15.330 1.00 91.44 124 ASN A O 1
ATOM 936 N N . ASP A 1 125 ? -0.625 -6.655 -14.011 1.00 94.69 125 ASP A N 1
ATOM 937 C CA . ASP A 1 125 ? -1.142 -7.364 -12.842 1.00 94.69 125 ASP A CA 1
ATOM 938 C C . ASP A 1 125 ? -0.173 -8.374 -12.208 1.00 94.69 125 ASP A C 1
ATOM 940 O O . ASP A 1 125 ? -0.574 -9.170 -11.360 1.00 94.69 125 ASP A O 1
ATOM 944 N N . ALA A 1 126 ? 1.107 -8.352 -12.590 1.00 93.19 126 ALA A N 1
ATOM 945 C CA . ALA A 1 126 ? 2.095 -9.293 -12.089 1.00 93.19 126 ALA A CA 1
ATOM 946 C C . ALA A 1 126 ? 2.672 -8.857 -10.739 1.00 93.19 126 ALA A C 1
ATOM 948 O O . ALA A 1 126 ? 3.003 -7.686 -10.525 1.00 93.19 126 ALA A O 1
ATOM 949 N N . ASP A 1 127 ? 2.914 -9.843 -9.879 1.00 96.44 127 ASP A N 1
ATOM 950 C CA . ASP A 1 127 ? 3.720 -9.648 -8.682 1.00 96.44 127 ASP A CA 1
ATOM 951 C C . ASP A 1 127 ? 5.184 -9.445 -9.075 1.00 96.44 127 ASP A C 1
ATOM 953 O O . ASP A 1 127 ? 5.763 -10.220 -9.845 1.00 96.44 127 ASP A O 1
ATOM 957 N N . THR A 1 128 ? 5.800 -8.386 -8.560 1.00 95.88 128 THR A N 1
ATOM 958 C CA . THR A 1 128 ? 7.171 -8.013 -8.907 1.00 95.88 128 THR A CA 1
ATOM 959 C C . THR A 1 128 ? 7.948 -7.498 -7.704 1.00 95.88 128 THR A C 1
ATOM 961 O O . THR A 1 128 ? 7.387 -6.878 -6.804 1.00 95.88 128 THR A O 1
ATOM 964 N N . THR A 1 129 ? 9.260 -7.746 -7.693 1.00 96.00 129 THR A N 1
ATOM 965 C CA . THR A 1 129 ? 10.152 -7.328 -6.602 1.00 96.00 129 THR A CA 1
ATOM 966 C C . THR A 1 129 ? 11.320 -6.524 -7.139 1.00 96.00 129 THR A C 1
ATOM 968 O O . THR A 1 129 ? 12.120 -7.034 -7.931 1.00 96.00 129 THR A O 1
ATOM 971 N N . TYR A 1 130 ? 11.456 -5.293 -6.651 1.00 94.31 130 TYR A N 1
ATOM 972 C CA . TYR A 1 130 ? 12.556 -4.397 -6.969 1.00 94.31 130 TYR A CA 1
ATOM 973 C C . TYR A 1 130 ? 13.362 -4.042 -5.718 1.00 94.31 130 TYR A C 1
ATOM 975 O O . TYR A 1 130 ? 12.859 -3.433 -4.775 1.00 94.31 130 TYR A O 1
ATOM 983 N N . SER A 1 131 ? 14.636 -4.416 -5.711 1.00 92.88 131 SER A N 1
ATOM 984 C CA . SER A 1 131 ? 15.564 -4.197 -4.599 1.00 92.88 131 SER A CA 1
ATOM 985 C C . SER A 1 131 ? 16.572 -3.076 -4.839 1.00 92.88 131 SER A C 1
ATOM 987 O O . SER A 1 131 ? 17.392 -2.809 -3.966 1.00 92.88 131 SER A O 1
ATOM 989 N N . GLY A 1 132 ? 16.513 -2.421 -6.001 1.00 87.88 132 GLY A N 1
ATOM 990 C CA . GLY A 1 132 ? 17.300 -1.226 -6.289 1.00 87.88 132 GLY A CA 1
ATOM 991 C C . GLY A 1 132 ? 16.638 0.050 -5.772 1.00 87.88 132 GLY A C 1
ATOM 992 O O . GLY A 1 132 ? 15.469 0.035 -5.384 1.00 87.88 132 GLY A O 1
ATOM 993 N N . ASP A 1 133 ? 17.380 1.155 -5.808 1.00 87.94 133 ASP A N 1
ATOM 994 C CA . ASP A 1 133 ? 16.889 2.461 -5.360 1.00 87.94 133 ASP A CA 1
ATOM 995 C C . ASP A 1 133 ? 16.189 3.239 -6.489 1.00 87.94 133 ASP A C 1
ATOM 997 O O . ASP A 1 133 ? 16.706 3.375 -7.604 1.00 87.94 133 ASP A O 1
ATOM 1001 N N . LEU A 1 134 ? 15.031 3.802 -6.157 1.00 88.38 134 LEU A N 1
ATOM 1002 C CA . LEU A 1 134 ? 14.179 4.659 -6.969 1.00 88.38 134 LEU A CA 1
ATOM 1003 C C . LEU A 1 134 ? 14.145 6.054 -6.349 1.00 88.38 134 LEU A C 1
ATOM 1005 O O . LEU A 1 134 ? 13.560 6.252 -5.283 1.00 88.38 134 LEU A O 1
ATOM 1009 N N . THR A 1 135 ? 14.726 7.025 -7.046 1.00 87.31 135 THR A N 1
ATOM 1010 C CA . THR A 1 135 ? 14.651 8.446 -6.691 1.00 87.31 135 THR A CA 1
ATOM 1011 C C . THR A 1 135 ? 13.874 9.156 -7.790 1.00 87.31 135 THR A C 1
ATOM 1013 O O . THR A 1 135 ? 14.436 9.446 -8.843 1.00 87.31 135 THR A O 1
ATOM 1016 N N . LEU A 1 136 ? 12.577 9.371 -7.563 1.00 87.62 136 LEU A N 1
ATOM 1017 C CA . LEU A 1 136 ? 11.617 9.855 -8.564 1.00 87.62 136 LEU A CA 1
ATOM 1018 C C . LEU A 1 136 ? 10.801 11.022 -7.998 1.00 87.62 136 LEU A C 1
ATOM 1020 O O . LEU A 1 136 ? 10.752 11.218 -6.781 1.00 87.62 136 LEU A O 1
ATOM 1024 N N . SER A 1 137 ? 10.101 11.769 -8.857 1.00 89.62 137 SER A N 1
ATOM 1025 C CA . SER A 1 137 ? 9.099 12.730 -8.362 1.00 89.62 137 SER A CA 1
ATOM 1026 C C . SER A 1 137 ? 7.883 12.004 -7.777 1.00 89.62 137 SER A C 1
ATOM 1028 O O . SER A 1 137 ? 7.397 12.362 -6.701 1.00 89.62 137 SER A O 1
ATOM 1030 N N . GLY A 1 138 ? 7.436 10.940 -8.450 1.00 92.88 138 GLY A N 1
ATOM 1031 C CA . GLY A 1 138 ? 6.279 10.157 -8.047 1.00 92.88 138 GLY A CA 1
ATOM 1032 C C . GLY A 1 138 ? 6.295 8.724 -8.571 1.00 92.88 138 GLY A C 1
ATOM 1033 O O . GLY A 1 138 ? 6.826 8.438 -9.647 1.00 92.88 138 GLY A O 1
ATOM 1034 N N . LEU A 1 139 ? 5.664 7.829 -7.822 1.00 95.69 139 LEU A N 1
ATOM 1035 C CA . LEU A 1 139 ? 5.380 6.458 -8.217 1.00 95.69 139 LEU A CA 1
ATOM 1036 C C . LEU A 1 139 ? 3.882 6.197 -8.060 1.00 95.69 139 LEU A C 1
ATOM 1038 O O . LEU A 1 139 ? 3.333 6.394 -6.980 1.00 95.69 139 LEU A O 1
ATOM 1042 N N . ASN A 1 140 ? 3.243 5.701 -9.116 1.00 97.31 140 ASN A N 1
ATOM 1043 C CA . ASN A 1 140 ? 1.860 5.242 -9.073 1.00 97.31 140 ASN A CA 1
ATOM 1044 C C . ASN A 1 140 ? 1.852 3.715 -9.095 1.00 97.31 140 ASN A C 1
ATOM 1046 O O . ASN A 1 140 ? 2.279 3.090 -10.072 1.00 97.31 140 ASN A O 1
ATOM 1050 N N . LYS A 1 141 ? 1.350 3.094 -8.033 1.00 98.12 141 LYS A N 1
ATOM 1051 C CA . LYS A 1 141 ? 1.097 1.658 -8.018 1.00 98.12 141 LYS A CA 1
ATOM 1052 C C . LYS A 1 141 ? -0.285 1.388 -8.613 1.00 98.12 141 LYS A C 1
ATOM 1054 O O . LYS A 1 141 ? -1.303 1.775 -8.042 1.00 98.12 141 LYS A O 1
ATOM 1059 N N . ILE A 1 142 ? -0.299 0.714 -9.760 1.00 97.88 142 ILE A N 1
ATOM 1060 C CA . ILE A 1 142 ? -1.498 0.373 -10.540 1.00 97.88 142 ILE A CA 1
ATOM 1061 C C . ILE A 1 142 ? -1.603 -1.144 -10.739 1.00 97.88 142 ILE A C 1
ATOM 1063 O O . ILE A 1 142 ? -0.652 -1.868 -10.438 1.00 97.88 142 ILE A O 1
ATOM 1067 N N . GLY A 1 143 ? -2.746 -1.617 -11.239 1.00 97.44 143 GLY A N 1
ATOM 1068 C CA . GLY A 1 143 ? -3.030 -3.036 -11.468 1.00 97.44 143 GLY A CA 1
ATOM 1069 C C . GLY A 1 143 ? -3.101 -3.871 -10.189 1.00 97.44 143 GLY A C 1
ATOM 1070 O O . GLY A 1 143 ? -2.719 -3.428 -9.101 1.00 97.44 143 GLY A O 1
ATOM 1071 N N . SER A 1 144 ? -3.597 -5.101 -10.301 1.00 97.25 144 SER A N 1
ATOM 1072 C CA . SER A 1 144 ? -3.973 -5.909 -9.135 1.00 97.25 144 SER A CA 1
ATOM 1073 C C . SER A 1 144 ? -2.806 -6.594 -8.420 1.00 97.25 144 SER A C 1
ATOM 1075 O O . SER A 1 144 ? -2.967 -6.978 -7.265 1.00 97.25 144 SER A O 1
ATOM 1077 N N . GLY A 1 145 ? -1.655 -6.753 -9.079 1.00 97.81 145 GLY A N 1
ATOM 1078 C CA . GLY A 1 145 ? -0.488 -7.447 -8.517 1.00 97.81 145 GLY A CA 1
ATOM 1079 C C . GLY A 1 145 ? 0.199 -6.693 -7.373 1.00 97.81 145 GLY A C 1
ATOM 1080 O O . GLY A 1 145 ? -0.059 -5.504 -7.138 1.00 97.81 145 GLY A O 1
ATOM 1081 N N . THR A 1 146 ? 1.119 -7.368 -6.691 1.00 98.50 146 THR A N 1
ATOM 1082 C CA . THR A 1 146 ? 1.953 -6.808 -5.623 1.00 98.50 146 THR A CA 1
ATOM 1083 C C . THR A 1 146 ? 3.281 -6.281 -6.172 1.00 98.50 146 THR A C 1
ATOM 1085 O O . THR A 1 146 ? 4.050 -7.007 -6.797 1.00 98.50 146 THR A O 1
ATOM 1088 N N . LEU A 1 147 ? 3.613 -5.020 -5.886 1.00 98.62 147 LEU A N 1
ATOM 1089 C CA . LEU A 1 147 ? 4.963 -4.480 -6.078 1.00 98.62 147 LEU A CA 1
ATOM 1090 C C . LEU A 1 147 ? 5.694 -4.474 -4.734 1.00 98.62 147 LEU A C 1
ATOM 1092 O O . LEU A 1 147 ? 5.327 -3.733 -3.827 1.00 98.62 147 LEU A O 1
ATOM 1096 N N . THR A 1 148 ? 6.748 -5.272 -4.608 1.00 98.62 148 THR A N 1
ATOM 1097 C CA . THR A 1 148 ? 7.622 -5.278 -3.431 1.00 98.62 148 THR A CA 1
ATOM 1098 C C . THR A 1 148 ? 8.832 -4.393 -3.677 1.00 98.62 148 THR A C 1
ATOM 1100 O O . THR A 1 148 ? 9.620 -4.656 -4.587 1.00 98.62 148 THR A O 1
ATOM 1103 N N . LEU A 1 149 ? 9.015 -3.368 -2.846 1.00 98.25 149 LEU A N 1
ATOM 1104 C CA . LEU A 1 149 ? 10.195 -2.505 -2.885 1.00 98.25 149 LEU A CA 1
ATOM 1105 C C . LEU A 1 149 ? 11.095 -2.796 -1.690 1.00 98.25 149 LEU A C 1
ATOM 1107 O O . LEU A 1 149 ? 10.658 -2.681 -0.551 1.00 98.25 149 LEU A O 1
ATOM 1111 N N . SER A 1 150 ? 12.356 -3.144 -1.931 1.00 96.94 150 SER A N 1
ATOM 1112 C CA . SER A 1 150 ? 13.319 -3.429 -0.856 1.00 96.94 150 SER A CA 1
ATOM 1113 C C . SER A 1 150 ? 14.613 -2.611 -0.937 1.00 96.94 150 SER A C 1
ATOM 1115 O O . SER A 1 150 ? 15.509 -2.816 -0.120 1.00 96.94 150 SER A O 1
ATOM 1117 N N . GLY A 1 151 ? 14.717 -1.681 -1.890 1.00 93.94 151 GLY A N 1
ATOM 1118 C CA . GLY A 1 151 ? 15.781 -0.671 -1.937 1.00 93.94 151 GLY A CA 1
ATOM 1119 C C . GLY A 1 151 ? 15.563 0.485 -0.952 1.00 93.94 151 GLY A C 1
ATOM 1120 O O . GLY A 1 151 ? 14.662 0.442 -0.111 1.00 93.94 151 GLY A O 1
ATOM 1121 N N . SER A 1 152 ? 16.390 1.523 -1.054 1.00 93.50 152 SER A N 1
ATOM 1122 C CA . SER A 1 152 ? 16.227 2.811 -0.370 1.00 93.50 152 SER A CA 1
ATOM 1123 C C . SER A 1 152 ? 15.670 3.838 -1.347 1.00 93.50 152 SER A C 1
ATOM 1125 O O . SER A 1 152 ? 16.392 4.392 -2.168 1.00 93.50 152 SER A O 1
ATOM 1127 N N . ASN A 1 153 ? 14.368 4.084 -1.264 1.00 93.81 153 ASN A N 1
ATOM 1128 C CA . ASN A 1 153 ? 13.645 4.847 -2.275 1.00 93.81 153 ASN A CA 1
ATOM 1129 C C . ASN A 1 153 ? 13.237 6.241 -1.776 1.00 93.81 153 ASN A C 1
ATOM 1131 O O . ASN A 1 153 ? 13.232 6.503 -0.575 1.00 93.81 153 ASN A O 1
ATOM 1135 N N . SER A 1 154 ? 12.881 7.141 -2.694 1.00 92.19 154 SER A N 1
ATOM 1136 C CA . SER A 1 154 ? 12.399 8.494 -2.400 1.00 92.19 154 SER A CA 1
ATOM 1137 C C . SER A 1 154 ? 11.482 8.985 -3.521 1.00 92.19 154 SER A C 1
ATOM 1139 O O . SER A 1 154 ? 11.954 9.221 -4.633 1.00 92.19 154 SER A O 1
ATOM 1141 N N . PHE A 1 155 ? 10.190 9.160 -3.223 1.00 93.69 155 PHE A N 1
ATOM 1142 C CA . PHE A 1 155 ? 9.167 9.654 -4.153 1.00 93.69 155 PHE A CA 1
ATOM 1143 C C . PHE A 1 155 ? 7.852 9.986 -3.424 1.00 93.69 155 PHE A C 1
ATOM 1145 O O . PHE A 1 155 ? 7.597 9.477 -2.328 1.00 93.69 155 PHE A O 1
ATOM 1152 N N . ALA A 1 156 ? 6.982 10.786 -4.049 1.00 95.81 156 ALA A N 1
ATOM 1153 C CA . ALA A 1 156 ? 5.554 10.765 -3.721 1.00 95.81 156 ALA A CA 1
ATOM 1154 C C . ALA A 1 156 ? 4.912 9.461 -4.231 1.00 95.81 156 ALA A C 1
ATOM 1156 O O . ALA A 1 156 ? 5.362 8.897 -5.225 1.00 95.81 156 ALA A O 1
ATOM 1157 N N . LEU A 1 157 ? 3.885 8.962 -3.553 1.00 97.56 157 LEU A N 1
ATOM 1158 C CA . LEU A 1 157 ? 3.274 7.667 -3.838 1.00 97.56 157 LEU A CA 1
ATOM 1159 C C . LEU A 1 157 ? 1.765 7.807 -4.033 1.00 97.56 157 LEU A C 1
ATOM 1161 O O . LEU A 1 157 ? 1.073 8.320 -3.161 1.00 97.56 157 LEU A O 1
ATOM 1165 N N . GLU A 1 158 ? 1.261 7.271 -5.136 1.00 97.38 158 GLU A N 1
ATOM 1166 C CA . GLU A 1 158 ? -0.164 7.052 -5.372 1.00 97.38 158 GLU A CA 1
ATOM 1167 C C . GLU A 1 158 ? -0.443 5.545 -5.390 1.00 97.38 158 GLU A C 1
ATOM 1169 O O . GLU A 1 158 ? 0.151 4.802 -6.175 1.00 97.38 158 GLU A O 1
ATOM 1174 N N . LEU A 1 159 ? -1.347 5.077 -4.534 1.00 98.00 159 LEU A N 1
ATOM 1175 C CA . LEU A 1 159 ? -1.791 3.685 -4.481 1.00 98.00 159 LEU A CA 1
ATOM 1176 C C . LEU A 1 159 ? -3.161 3.577 -5.147 1.00 98.00 159 LEU A C 1
ATOM 1178 O O . LEU A 1 159 ? -4.198 3.685 -4.489 1.00 98.00 159 LEU A O 1
ATOM 1182 N N . THR A 1 160 ? -3.174 3.352 -6.458 1.00 96.75 160 THR A N 1
ATOM 1183 C CA . THR A 1 160 ? -4.413 3.259 -7.238 1.00 96.75 160 THR A CA 1
ATOM 1184 C C . THR A 1 160 ? -5.055 1.883 -7.105 1.00 96.75 160 THR A C 1
ATOM 1186 O O . THR A 1 160 ? -6.239 1.791 -6.802 1.00 96.75 160 THR A O 1
ATOM 1189 N N . GLU A 1 161 ? -4.278 0.811 -7.280 1.00 96.81 161 GLU A N 1
ATOM 1190 C CA . GLU A 1 161 ? -4.768 -0.574 -7.246 1.00 96.81 161 GLU A CA 1
ATOM 1191 C C . GLU A 1 161 ? -3.693 -1.563 -6.767 1.00 96.81 161 GLU A C 1
ATOM 1193 O O . GLU A 1 161 ? -2.492 -1.270 -6.752 1.00 96.81 161 GLU A O 1
ATOM 1198 N N . GLY A 1 162 ? -4.140 -2.762 -6.383 1.00 97.81 162 GLY A N 1
ATOM 1199 C CA . GLY A 1 162 ? -3.272 -3.839 -5.910 1.00 97.81 162 GLY A CA 1
ATOM 1200 C C . GLY A 1 162 ? -2.549 -3.471 -4.620 1.00 97.81 162 GLY A C 1
ATOM 1201 O O . GLY A 1 162 ? -3.090 -2.754 -3.773 1.00 97.81 162 GLY A O 1
ATOM 1202 N N . GLU A 1 163 ? -1.326 -3.971 -4.469 1.00 98.56 163 GLU A N 1
ATOM 1203 C CA . GLU A 1 163 ? -0.576 -3.860 -3.220 1.00 98.56 163 GLU A CA 1
ATOM 1204 C C . GLU A 1 163 ? 0.854 -3.357 -3.438 1.00 98.56 163 GLU A C 1
ATOM 1206 O O . GLU A 1 163 ? 1.547 -3.782 -4.362 1.00 98.56 163 GLU A O 1
ATOM 1211 N N . LEU A 1 164 ? 1.317 -2.458 -2.570 1.00 98.75 164 LEU A N 1
ATOM 1212 C CA . LEU A 1 164 ? 2.728 -2.102 -2.452 1.00 98.75 164 LEU A CA 1
ATOM 1213 C C . LEU A 1 164 ? 3.284 -2.670 -1.144 1.00 98.75 164 LEU A C 1
ATOM 1215 O O . LEU A 1 164 ? 2.954 -2.171 -0.068 1.00 98.75 164 LEU A O 1
ATOM 1219 N N . ASN A 1 165 ? 4.157 -3.672 -1.228 1.00 98.75 165 ASN A N 1
ATOM 1220 C CA . ASN A 1 165 ? 4.860 -4.219 -0.071 1.00 98.75 165 ASN A CA 1
ATOM 1221 C C . ASN A 1 165 ? 6.137 -3.411 0.220 1.00 98.75 165 ASN A C 1
ATOM 1223 O O . ASN A 1 165 ? 7.007 -3.252 -0.646 1.00 98.75 165 ASN A O 1
ATOM 1227 N N . VAL A 1 166 ? 6.269 -2.926 1.458 1.00 98.69 166 VAL A N 1
ATOM 1228 C CA . VAL A 1 166 ? 7.482 -2.255 1.946 1.00 98.69 166 VAL A CA 1
ATOM 1229 C C . VAL A 1 166 ? 8.495 -3.274 2.481 1.00 98.69 166 VAL A C 1
ATOM 1231 O O . VAL A 1 166 ? 8.563 -3.561 3.674 1.00 98.69 166 VAL A O 1
ATOM 1234 N N . GLY A 1 167 ? 9.322 -3.822 1.593 1.00 98.25 167 GLY A N 1
ATOM 1235 C CA . GLY A 1 167 ? 10.274 -4.906 1.868 1.00 98.25 167 GLY A CA 1
ATOM 1236 C C . GLY A 1 167 ? 11.584 -4.501 2.562 1.00 98.25 167 GLY A C 1
ATOM 1237 O O . GLY A 1 167 ? 12.443 -5.347 2.790 1.00 98.25 167 GLY A O 1
ATOM 1238 N N . SER A 1 168 ? 11.777 -3.224 2.894 1.00 98.00 168 SER A N 1
ATOM 1239 C CA . SER A 1 168 ? 12.940 -2.706 3.634 1.00 98.00 168 SER A CA 1
ATOM 1240 C C . SER A 1 168 ? 12.558 -1.460 4.432 1.00 98.00 168 SER A C 1
ATOM 1242 O O . SER A 1 168 ? 11.571 -0.806 4.103 1.00 98.00 168 SER A O 1
ATOM 1244 N N . ALA A 1 169 ? 13.351 -1.069 5.435 1.00 96.75 169 ALA A N 1
ATOM 1245 C CA . ALA A 1 169 ? 13.072 0.105 6.274 1.00 96.75 169 ALA A CA 1
ATOM 1246 C C . ALA A 1 169 ? 12.891 1.419 5.479 1.00 96.75 169 ALA A C 1
ATOM 1248 O O . ALA A 1 169 ? 12.119 2.287 5.887 1.00 96.75 169 ALA A O 1
ATOM 1249 N N . ASN A 1 170 ? 13.556 1.534 4.323 1.00 96.19 170 ASN A N 1
ATOM 1250 C CA . ASN A 1 170 ? 13.521 2.704 3.439 1.00 96.19 170 ASN A CA 1
ATOM 1251 C C . ASN A 1 170 ? 12.777 2.438 2.118 1.00 96.19 170 ASN A C 1
ATOM 1253 O O . ASN A 1 170 ? 12.940 3.197 1.163 1.00 96.19 170 ASN A O 1
ATOM 1257 N N . ALA A 1 171 ? 11.945 1.394 2.056 1.00 97.62 171 ALA A N 1
ATOM 1258 C CA . ALA A 1 171 ? 11.272 0.940 0.838 1.00 97.62 171 ALA A CA 1
ATOM 1259 C C . ALA A 1 171 ? 10.480 2.024 0.092 1.00 97.62 171 ALA A C 1
ATOM 1261 O O . ALA A 1 171 ? 10.350 1.944 -1.123 1.00 97.62 171 ALA A O 1
ATOM 1262 N N . ILE A 1 172 ? 9.963 3.037 0.786 1.00 97.50 172 ILE A N 1
ATOM 1263 C CA . ILE A 1 172 ? 9.298 4.198 0.169 1.00 97.50 172 ILE A CA 1
ATOM 1264 C C . ILE A 1 172 ? 9.853 5.535 0.677 1.00 97.50 172 ILE A C 1
ATOM 1266 O O . ILE A 1 172 ? 9.230 6.577 0.477 1.00 97.50 172 ILE A O 1
ATOM 1270 N N . GLY A 1 173 ? 10.998 5.516 1.366 1.00 95.44 173 GLY A N 1
ATOM 1271 C CA . GLY A 1 173 ? 11.644 6.711 1.916 1.00 95.44 173 GLY A CA 1
ATOM 1272 C C . GLY A 1 173 ? 10.859 7.428 3.014 1.00 95.44 173 GLY A C 1
ATOM 1273 O O . GLY A 1 173 ? 9.932 6.882 3.608 1.00 95.44 173 GLY A O 1
ATOM 1274 N N . SER A 1 174 ? 11.243 8.677 3.279 1.00 95.06 174 SER A N 1
ATOM 1275 C CA . SER A 1 174 ? 10.644 9.553 4.300 1.00 95.06 174 SER A CA 1
ATOM 1276 C C . SER A 1 174 ? 10.018 10.837 3.735 1.00 95.06 174 SER A C 1
ATOM 1278 O O . SER A 1 174 ? 9.469 11.631 4.494 1.00 95.06 174 SER A O 1
ATOM 1280 N N . SER A 1 175 ? 10.089 11.055 2.422 1.00 89.81 175 SER A N 1
ATOM 1281 C CA . SER A 1 175 ? 9.663 12.278 1.730 1.00 89.81 175 SER A CA 1
ATOM 1282 C C . SER A 1 175 ? 8.527 12.004 0.742 1.00 89.81 175 SER A C 1
ATOM 1284 O O . SER A 1 175 ? 8.344 10.874 0.309 1.00 89.81 175 SER A O 1
ATOM 1286 N N . GLY A 1 176 ? 7.775 13.039 0.357 1.00 95.12 176 GLY A N 1
ATOM 1287 C CA . GLY A 1 176 ? 6.649 12.922 -0.579 1.00 95.12 176 GLY A CA 1
ATOM 1288 C C . GLY A 1 176 ? 5.362 12.425 0.084 1.00 95.12 176 GLY A C 1
ATOM 1289 O O . GLY A 1 176 ? 5.399 11.683 1.066 1.00 95.12 176 GLY A O 1
ATOM 1290 N N . THR A 1 177 ? 4.214 12.849 -0.436 1.00 96.81 177 THR A N 1
ATOM 1291 C CA . THR A 1 177 ? 2.897 12.428 0.064 1.00 96.81 177 THR A CA 1
ATOM 1292 C C . THR A 1 177 ? 2.576 10.997 -0.355 1.00 96.81 177 THR A C 1
ATOM 1294 O O . THR A 1 177 ? 3.085 10.523 -1.368 1.00 96.81 177 THR A O 1
ATOM 1297 N N . ILE A 1 178 ? 1.727 10.323 0.416 1.00 98.00 178 ILE A N 1
ATOM 1298 C CA . ILE A 1 178 ? 1.131 9.032 0.073 1.00 98.00 178 ILE A CA 1
ATOM 1299 C C . ILE A 1 178 ? -0.376 9.242 -0.064 1.00 98.00 178 ILE A C 1
ATOM 1301 O O . ILE A 1 178 ? -1.021 9.676 0.890 1.00 98.00 178 ILE A O 1
ATOM 1305 N N . THR A 1 179 ? -0.918 8.910 -1.226 1.00 96.38 179 THR A N 1
ATOM 1306 C CA . THR A 1 179 ? -2.340 9.028 -1.556 1.00 96.38 179 THR A CA 1
ATOM 1307 C C . THR A 1 179 ? -2.916 7.643 -1.851 1.00 96.38 179 THR A C 1
ATOM 1309 O O . THR A 1 179 ? -2.227 6.777 -2.398 1.00 96.38 179 THR A O 1
ATOM 1312 N N . PHE A 1 180 ? -4.172 7.419 -1.461 1.00 95.75 180 PHE A N 1
ATOM 1313 C CA . PHE A 1 180 ? -4.860 6.135 -1.585 1.00 95.75 180 PHE A CA 1
ATOM 1314 C C . PHE A 1 180 ? -6.103 6.270 -2.473 1.00 95.75 180 PHE A C 1
ATOM 1316 O O . PHE A 1 180 ? -7.186 6.580 -1.983 1.00 95.75 180 PHE A O 1
ATOM 1323 N N . SER A 1 181 ? -5.968 5.968 -3.766 1.00 93.69 181 SER A N 1
ATOM 1324 C CA . SER A 1 181 ? -7.102 5.916 -4.707 1.00 93.69 181 SER A CA 1
ATOM 1325 C C . SER A 1 181 ? -7.729 4.523 -4.862 1.00 93.69 181 SER A C 1
ATOM 1327 O O . SER A 1 181 ? -8.681 4.358 -5.622 1.00 93.69 181 SER A O 1
ATOM 1329 N N . GLY A 1 182 ? -7.229 3.514 -4.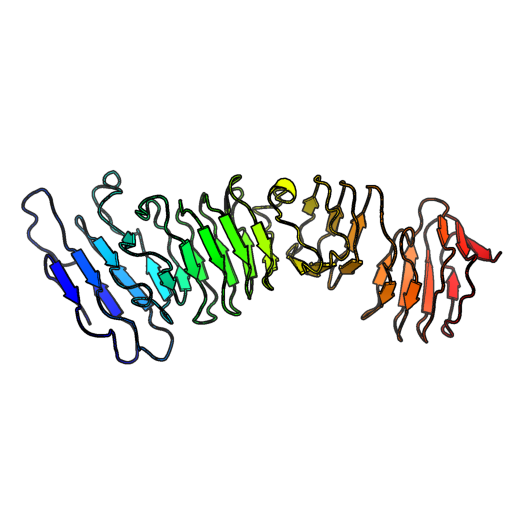142 1.00 93.38 182 GLY A N 1
ATOM 1330 C CA . GLY A 1 182 ? -7.834 2.176 -4.115 1.00 93.38 182 GLY A CA 1
ATOM 1331 C C . GLY A 1 182 ? -6.890 1.027 -3.756 1.00 93.38 182 GLY A C 1
ATOM 1332 O O . GLY A 1 182 ? -7.375 -0.038 -3.351 1.00 93.38 182 GLY A O 1
ATOM 1333 N N . GLY A 1 183 ? -5.577 1.237 -3.864 1.00 97.12 183 GLY A N 1
ATOM 1334 C CA . GLY A 1 183 ? -4.536 0.263 -3.540 1.00 97.12 183 GLY A CA 1
ATOM 1335 C C . GLY A 1 183 ? -4.253 0.141 -2.042 1.00 97.12 183 GLY A C 1
ATOM 1336 O O . GLY A 1 183 ? -4.747 0.921 -1.228 1.00 97.12 183 GLY A O 1
ATOM 1337 N N . THR A 1 184 ? -3.448 -0.860 -1.689 1.00 98.50 184 THR A N 1
ATOM 1338 C CA . THR A 1 184 ? -3.087 -1.213 -0.308 1.00 98.50 184 THR A CA 1
ATOM 1339 C C . THR A 1 184 ? -1.594 -1.011 -0.075 1.00 98.50 184 THR A C 1
ATOM 1341 O O . THR A 1 184 ? -0.773 -1.442 -0.883 1.00 98.50 184 THR A O 1
ATOM 1344 N N . LEU A 1 185 ? -1.229 -0.389 1.045 1.00 98.62 185 LEU A N 1
ATOM 1345 C CA . LEU A 1 185 ? 0.148 -0.401 1.540 1.00 98.62 185 LEU A CA 1
ATOM 1346 C C . LEU A 1 185 ? 0.315 -1.617 2.459 1.00 98.62 185 LEU A C 1
ATOM 1348 O O . LEU A 1 185 ? -0.416 -1.735 3.441 1.00 98.62 185 LEU A O 1
ATOM 1352 N N . GLN A 1 186 ? 1.253 -2.512 2.163 1.00 98.75 186 GLN A N 1
ATOM 1353 C CA . GLN A 1 186 ? 1.521 -3.701 2.973 1.00 98.75 186 GLN A CA 1
ATOM 1354 C C . GLN A 1 186 ? 2.857 -3.567 3.707 1.00 98.75 186 GLN A C 1
ATOM 1356 O O . GLN A 1 186 ? 3.911 -3.412 3.090 1.00 98.75 186 GLN A O 1
ATOM 1361 N N . HIS A 1 187 ? 2.814 -3.666 5.034 1.00 98.69 187 HIS A N 1
ATOM 1362 C CA . HIS A 1 187 ? 3.997 -3.726 5.887 1.00 98.69 187 HIS A CA 1
ATOM 1363 C C . HIS A 1 187 ? 4.740 -5.061 5.766 1.00 98.69 187 HIS A C 1
ATOM 1365 O O . HIS A 1 187 ? 4.251 -6.046 5.214 1.00 98.69 187 HIS A O 1
ATOM 1371 N N . SER A 1 188 ? 5.953 -5.113 6.308 1.00 98.44 188 SER A N 1
ATOM 1372 C CA . SER A 1 188 ? 6.737 -6.346 6.354 1.00 98.44 188 SER A CA 1
ATOM 1373 C C . SER A 1 188 ? 7.496 -6.463 7.671 1.00 98.44 188 SER A C 1
ATOM 1375 O O . SER A 1 188 ? 7.632 -5.496 8.423 1.00 98.44 188 SER A O 1
ATOM 1377 N N . ALA A 1 189 ? 8.062 -7.640 7.943 1.00 97.88 189 ALA A N 1
ATOM 1378 C CA . ALA A 1 189 ? 8.972 -7.822 9.074 1.00 97.88 189 ALA A CA 1
ATOM 1379 C C . ALA A 1 189 ? 10.201 -6.896 9.026 1.00 97.88 189 ALA A C 1
ATOM 1381 O O . ALA A 1 189 ? 10.801 -6.615 10.061 1.00 97.88 189 ALA A O 1
ATOM 1382 N N . SER A 1 190 ? 10.551 -6.397 7.840 1.00 97.81 190 SER A N 1
ATOM 1383 C CA . SER A 1 190 ? 11.651 -5.458 7.621 1.00 97.81 190 SER A CA 1
ATOM 1384 C C . SER A 1 190 ? 11.214 -3.991 7.658 1.00 97.81 190 SER A C 1
ATOM 1386 O O . SER A 1 190 ? 12.075 -3.113 7.582 1.00 97.81 190 SER A O 1
ATOM 1388 N N . ASN A 1 191 ? 9.911 -3.706 7.763 1.00 97.94 191 ASN A N 1
ATOM 1389 C CA . ASN A 1 191 ? 9.383 -2.348 7.800 1.00 97.94 191 ASN A CA 1
ATOM 1390 C C . ASN A 1 191 ? 8.053 -2.250 8.563 1.00 97.94 191 ASN A C 1
ATOM 1392 O O . ASN A 1 191 ? 6.977 -2.557 8.044 1.00 97.94 191 ASN A O 1
ATOM 1396 N N . THR A 1 192 ? 8.139 -1.698 9.770 1.00 94.75 192 THR A N 1
ATOM 1397 C CA . THR A 1 192 ? 7.001 -1.226 10.572 1.00 94.75 192 THR A CA 1
ATOM 1398 C C . THR A 1 192 ? 7.070 0.292 10.779 1.00 94.75 192 THR A C 1
ATOM 1400 O O . THR A 1 192 ? 6.654 0.796 11.821 1.00 94.75 192 THR A O 1
ATOM 1403 N N . THR A 1 193 ? 7.682 1.013 9.834 1.00 96.88 193 THR A N 1
ATOM 1404 C CA . THR A 1 193 ? 7.882 2.464 9.900 1.00 96.88 193 THR A CA 1
ATOM 1405 C C . THR A 1 193 ? 6.536 3.181 9.908 1.00 96.88 193 THR A C 1
ATOM 1407 O O . THR A 1 193 ? 5.630 2.829 9.154 1.00 96.88 193 THR A O 1
ATOM 1410 N N . ASP A 1 194 ? 6.406 4.208 10.743 1.00 97.75 194 ASP A N 1
ATOM 1411 C CA . ASP A 1 194 ? 5.221 5.055 10.745 1.00 97.75 194 ASP A CA 1
ATOM 1412 C C . ASP A 1 194 ? 5.243 6.013 9.543 1.00 97.75 194 ASP A C 1
ATOM 1414 O O . ASP A 1 194 ? 6.062 6.931 9.473 1.00 97.75 194 ASP A O 1
ATOM 1418 N N . TYR A 1 195 ? 4.325 5.793 8.601 1.00 97.94 195 TYR A N 1
ATOM 1419 C CA . TYR A 1 195 ? 4.136 6.635 7.420 1.00 97.94 195 TYR A CA 1
ATOM 1420 C C . TYR A 1 195 ? 2.954 7.604 7.535 1.00 97.94 195 TYR A C 1
ATOM 1422 O O . TYR A 1 195 ? 2.703 8.354 6.592 1.00 97.94 195 TYR A O 1
ATOM 1430 N N . SER A 1 196 ? 2.252 7.631 8.672 1.00 96.94 196 SER A N 1
ATOM 1431 C CA . SER A 1 196 ? 1.009 8.399 8.844 1.00 96.94 196 SER A CA 1
ATOM 1432 C C . SER A 1 196 ? 1.164 9.899 8.604 1.00 96.94 196 SER A C 1
ATOM 1434 O O . SER A 1 196 ? 0.234 10.540 8.129 1.00 96.94 196 SER A O 1
ATOM 1436 N N . SER A 1 197 ? 2.354 10.456 8.842 1.00 97.19 197 SER A N 1
ATOM 1437 C CA . SER A 1 197 ? 2.647 11.875 8.598 1.00 97.19 197 SER A CA 1
ATOM 1438 C C . SER A 1 197 ? 2.730 12.241 7.115 1.00 97.19 197 SER A C 1
ATOM 1440 O O . SER A 1 197 ? 2.701 13.420 6.766 1.00 97.19 197 SER A O 1
ATOM 1442 N N . ARG A 1 198 ? 2.851 11.240 6.236 1.00 97.69 198 ARG A N 1
ATOM 1443 C CA . ARG A 1 198 ? 2.900 11.413 4.781 1.00 97.69 198 ARG A CA 1
ATOM 1444 C C . ARG A 1 198 ? 1.538 11.229 4.123 1.00 97.69 198 ARG A C 1
ATOM 1446 O O . ARG A 1 198 ? 1.429 11.501 2.930 1.00 97.69 198 ARG A O 1
ATOM 1453 N N . PHE A 1 199 ? 0.529 10.742 4.843 1.00 96.75 199 PHE A N 1
ATOM 1454 C CA . PHE A 1 199 ? -0.776 10.464 4.251 1.00 96.75 199 PHE A CA 1
ATOM 1455 C C . PHE A 1 199 ? -1.448 11.773 3.828 1.00 96.75 199 PHE A C 1
ATOM 1457 O O . PHE A 1 199 ? -1.643 12.680 4.636 1.00 96.75 199 PHE A O 1
ATOM 1464 N N . SER A 1 200 ? -1.783 11.874 2.544 1.00 94.38 200 SER A N 1
ATOM 1465 C CA . SER A 1 200 ? -2.662 12.920 2.037 1.00 94.38 200 SER A CA 1
ATOM 1466 C C . SER A 1 200 ? -4.091 12.444 2.237 1.00 94.38 200 SER A C 1
ATOM 1468 O O . SER A 1 200 ? -4.448 11.380 1.742 1.00 94.38 200 SER A O 1
ATOM 1470 N N . LEU A 1 201 ? -4.862 13.187 3.030 1.00 89.19 201 LEU A N 1
ATOM 1471 C CA . LEU A 1 201 ? -6.208 12.802 3.435 1.00 89.19 201 LEU A CA 1
ATOM 1472 C C . LEU A 1 201 ? -7.230 13.720 2.769 1.00 89.19 201 LEU A C 1
ATOM 1474 O O . LEU A 1 201 ? -7.160 14.944 2.903 1.00 89.19 201 LEU A O 1
ATOM 1478 N N . SER A 1 202 ? -8.197 13.114 2.102 1.00 83.06 202 SER A N 1
ATOM 1479 C CA . SER A 1 202 ? -9.376 13.745 1.535 1.00 83.06 202 SER A CA 1
ATOM 1480 C C . SER A 1 202 ? -10.648 13.085 2.079 1.00 83.06 202 SER A C 1
ATOM 1482 O O . SER A 1 202 ? -10.634 11.966 2.604 1.00 83.06 202 SER A O 1
ATOM 1484 N N . ASP A 1 203 ? -11.770 13.801 2.019 1.00 74.31 203 ASP A N 1
ATOM 1485 C CA . ASP A 1 203 ? -13.048 13.241 2.444 1.00 74.31 203 ASP A CA 1
ATOM 1486 C C . ASP A 1 203 ? -13.429 12.068 1.523 1.00 74.31 203 ASP A C 1
ATOM 1488 O O . ASP A 1 203 ? -13.524 12.232 0.309 1.00 74.31 203 ASP A O 1
ATOM 1492 N N . SER A 1 204 ? -13.757 10.912 2.108 1.00 71.56 204 SER A N 1
ATOM 1493 C CA . SER A 1 204 ? -14.075 9.638 1.423 1.00 71.56 204 SER A CA 1
ATOM 1494 C C . SER A 1 204 ? -12.875 8.786 0.997 1.00 71.56 204 SER A C 1
ATOM 1496 O O . SER A 1 204 ? -13.081 7.727 0.396 1.00 71.56 204 SER A O 1
ATOM 1498 N N . ASP A 1 205 ? -11.644 9.177 1.343 1.00 79.62 205 ASP A N 1
ATOM 1499 C CA . ASP A 1 205 ? -10.484 8.308 1.140 1.00 79.62 205 ASP A CA 1
ATOM 1500 C C . ASP A 1 205 ? -10.651 6.991 1.906 1.00 79.62 205 ASP A C 1
ATOM 1502 O O . ASP A 1 205 ? -11.072 6.948 3.068 1.00 79.62 205 ASP A O 1
ATOM 1506 N N . THR A 1 206 ? -10.275 5.894 1.251 1.00 87.31 206 THR A N 1
ATOM 1507 C CA . THR A 1 206 ? -10.159 4.586 1.897 1.00 87.31 206 THR A CA 1
ATOM 1508 C C . THR A 1 206 ? -8.685 4.242 2.055 1.00 87.31 206 THR A C 1
ATOM 1510 O O . THR A 1 206 ? -8.048 3.736 1.132 1.00 87.31 206 THR A O 1
ATOM 1513 N N . LEU A 1 207 ? -8.149 4.477 3.250 1.00 95.06 207 LEU A N 1
ATOM 1514 C CA . LEU A 1 207 ? -6.811 4.048 3.645 1.00 95.06 207 LEU A CA 1
ATOM 1515 C C . LEU A 1 207 ? -6.811 2.529 3.809 1.00 95.06 207 LEU A C 1
ATOM 1517 O O . LEU A 1 207 ? -7.357 2.004 4.784 1.00 95.06 207 LEU A O 1
ATOM 1521 N N . LYS A 1 208 ? -6.199 1.812 2.868 1.00 97.06 208 LYS A N 1
ATOM 1522 C CA . LYS A 1 208 ? -6.013 0.364 2.976 1.00 97.06 208 LYS A CA 1
ATOM 1523 C C . LYS A 1 208 ? -4.599 0.058 3.437 1.00 97.06 208 LYS A C 1
ATOM 1525 O O . LYS A 1 208 ? -3.627 0.365 2.747 1.00 97.06 208 LYS A O 1
ATOM 1530 N N . ILE A 1 209 ? -4.504 -0.581 4.594 1.00 98.25 209 ILE A N 1
ATOM 1531 C CA . ILE A 1 209 ? -3.241 -1.019 5.176 1.00 98.25 209 ILE A CA 1
ATOM 1532 C C . ILE A 1 209 ? -3.292 -2.517 5.441 1.00 98.25 209 ILE A C 1
ATOM 1534 O O . ILE A 1 209 ? -4.240 -3.020 6.041 1.00 98.25 209 ILE A O 1
ATOM 1538 N N . ASP A 1 210 ? -2.264 -3.235 5.024 1.00 98.56 210 ASP A N 1
ATOM 1539 C CA . ASP A 1 210 ? -2.042 -4.618 5.416 1.00 98.56 210 ASP A CA 1
ATOM 1540 C C . ASP A 1 210 ? -0.860 -4.672 6.388 1.00 98.56 210 ASP A C 1
ATOM 1542 O O . ASP A 1 210 ? 0.248 -4.244 6.064 1.00 98.56 210 ASP A O 1
ATOM 1546 N N . THR A 1 211 ? -1.075 -5.164 7.610 1.00 98.38 211 THR A N 1
ATOM 1547 C CA . THR A 1 211 ? 0.042 -5.338 8.550 1.00 98.38 211 THR A CA 1
ATOM 1548 C C . THR A 1 211 ? 0.926 -6.527 8.222 1.00 98.38 211 THR A C 1
ATOM 1550 O O . THR A 1 211 ? 2.022 -6.612 8.772 1.00 98.38 211 THR A O 1
ATOM 1553 N N . ASN A 1 212 ? 0.462 -7.470 7.400 1.00 97.75 212 ASN A N 1
ATOM 1554 C CA . ASN A 1 212 ? 1.188 -8.687 7.052 1.00 97.75 212 ASN A CA 1
ATOM 1555 C C . ASN A 1 212 ? 1.704 -9.452 8.289 1.00 97.75 212 ASN A C 1
ATOM 1557 O O . ASN A 1 212 ? 2.837 -9.923 8.341 1.00 97.75 212 ASN A O 1
ATOM 1561 N N . GLY A 1 213 ? 0.889 -9.488 9.349 1.00 96.06 213 GLY A N 1
ATOM 1562 C CA . GLY A 1 213 ? 1.241 -10.117 10.629 1.00 96.06 213 GLY A CA 1
ATOM 1563 C C . GLY A 1 213 ? 1.984 -9.225 11.630 1.00 96.06 213 GLY A C 1
ATOM 1564 O O . GLY A 1 213 ? 2.136 -9.616 12.785 1.00 96.06 213 GLY A O 1
ATOM 1565 N N . GLN A 1 214 ? 2.376 -8.011 11.243 1.00 98.06 214 GLN A N 1
ATOM 1566 C CA . GLN A 1 214 ? 3.147 -7.100 12.090 1.00 98.06 214 GLN A CA 1
ATOM 1567 C C . GLN A 1 214 ? 2.278 -6.203 12.975 1.00 98.06 214 GLN A C 1
ATOM 1569 O O . GLN A 1 214 ? 1.131 -5.895 12.665 1.00 98.06 214 GLN A O 1
ATOM 1574 N N . ASN A 1 215 ? 2.849 -5.718 14.073 1.00 94.31 215 ASN A N 1
ATOM 1575 C CA . ASN A 1 215 ? 2.253 -4.617 14.821 1.00 94.31 215 ASN A CA 1
ATOM 1576 C C . ASN A 1 215 ? 2.752 -3.293 14.233 1.00 94.31 215 ASN A C 1
ATOM 1578 O O . ASN A 1 215 ? 3.959 -3.067 14.170 1.00 94.31 215 ASN A O 1
ATOM 1582 N N . VAL A 1 216 ? 1.830 -2.438 13.798 1.00 97.31 216 VAL A N 1
ATOM 1583 C CA . VAL A 1 216 ? 2.112 -1.159 13.130 1.00 97.31 216 VAL A CA 1
ATOM 1584 C C . VAL A 1 216 ? 1.496 -0.031 13.939 1.00 97.31 216 VAL A C 1
ATOM 1586 O O . VAL A 1 216 ? 0.360 -0.148 14.394 1.00 97.31 216 VAL A O 1
ATOM 1589 N N . THR A 1 217 ? 2.230 1.067 14.095 1.00 95.94 217 THR A N 1
ATOM 1590 C CA . THR A 1 217 ? 1.780 2.245 14.841 1.00 95.94 217 THR A CA 1
ATOM 1591 C C . THR A 1 217 ? 1.774 3.470 13.937 1.00 95.94 217 THR A C 1
ATOM 1593 O O . THR A 1 217 ? 2.757 3.731 13.250 1.00 95.94 217 THR A O 1
ATOM 1596 N N . TRP A 1 218 ? 0.682 4.227 13.984 1.00 96.56 218 TRP A N 1
ATOM 1597 C CA . TRP A 1 218 ? 0.498 5.529 13.356 1.00 96.56 218 TRP A CA 1
ATOM 1598 C C . TRP A 1 218 ? 0.343 6.596 14.436 1.00 96.56 218 TRP A C 1
ATOM 1600 O O . TRP A 1 218 ? -0.581 6.535 15.247 1.00 96.56 218 TRP A O 1
ATOM 1610 N N . ALA A 1 219 ? 1.258 7.558 14.475 1.00 95.25 219 ALA A N 1
ATOM 1611 C CA . ALA A 1 219 ? 1.294 8.606 15.489 1.00 95.25 219 ALA A CA 1
ATOM 1612 C C . ALA A 1 219 ? 0.613 9.911 15.054 1.00 95.25 219 ALA A C 1
ATOM 1614 O O . ALA A 1 219 ? 0.285 10.722 15.917 1.00 95.25 219 ALA A O 1
ATOM 1615 N N . SER A 1 220 ? 0.411 10.131 13.752 1.00 94.50 220 SER A N 1
ATOM 1616 C CA . SER A 1 220 ? -0.171 11.380 13.238 1.00 94.50 220 SER A CA 1
ATOM 1617 C C . SER A 1 220 ? -1.691 11.413 13.380 1.00 94.50 220 SER A C 1
ATOM 1619 O O . SER A 1 220 ? -2.345 10.369 13.355 1.00 94.50 220 SER A O 1
ATOM 1621 N N . ASP A 1 221 ? -2.251 12.619 13.490 1.00 91.69 221 ASP A N 1
ATOM 1622 C CA . ASP A 1 221 ? -3.696 12.840 13.419 1.00 91.69 221 ASP A CA 1
ATOM 1623 C C . ASP A 1 221 ? -4.228 12.485 12.018 1.00 91.69 221 ASP A C 1
ATOM 1625 O O . ASP A 1 221 ? -3.650 12.862 10.999 1.00 91.69 221 ASP A O 1
ATOM 1629 N N . LEU A 1 222 ? -5.353 11.776 11.973 1.00 90.88 222 LEU A N 1
ATOM 1630 C CA . LEU A 1 222 ? -6.026 11.283 10.775 1.00 90.88 222 LEU A CA 1
ATOM 1631 C C . LEU A 1 222 ? -7.488 11.766 10.786 1.00 90.88 222 LEU A C 1
ATOM 1633 O O . LEU A 1 222 ? -8.400 11.021 11.147 1.00 90.88 222 LEU A O 1
ATOM 1637 N N . THR A 1 223 ? -7.700 13.047 10.464 1.00 85.00 223 THR A N 1
ATOM 1638 C CA . THR A 1 223 ? -8.928 13.790 10.815 1.00 85.00 223 THR A CA 1
ATOM 1639 C C . THR A 1 223 ? -9.809 14.237 9.630 1.00 85.00 223 THR A C 1
ATOM 1641 O O . THR A 1 223 ? -10.500 15.253 9.713 1.00 85.00 223 THR A O 1
ATOM 1644 N N . ALA A 1 224 ? -9.829 13.489 8.521 1.00 84.56 224 ALA A N 1
ATOM 1645 C CA . ALA A 1 224 ? -10.771 13.747 7.420 1.00 84.56 224 ALA A CA 1
ATOM 1646 C C . ALA A 1 224 ? -12.211 13.315 7.780 1.00 84.56 224 ALA A C 1
ATOM 1648 O O . ALA A 1 224 ? -12.416 12.355 8.525 1.00 84.56 224 ALA A O 1
ATOM 1649 N N . SER A 1 225 ? -13.232 14.003 7.257 1.00 73.25 225 SER A N 1
ATOM 1650 C CA . SER A 1 225 ? -14.610 13.932 7.782 1.00 73.25 225 SER A CA 1
ATOM 1651 C C . SER A 1 225 ? -15.314 12.599 7.517 1.00 73.25 225 SER A C 1
ATOM 1653 O O . SER A 1 225 ? -16.251 12.261 8.234 1.00 73.25 225 SER A O 1
ATOM 1655 N N . ASN A 1 226 ? -14.865 11.845 6.510 1.00 75.12 226 ASN A N 1
ATOM 1656 C CA . ASN A 1 226 ? -15.424 10.551 6.098 1.00 75.12 226 ASN A CA 1
ATOM 1657 C C . ASN A 1 226 ? -14.319 9.531 5.796 1.00 75.12 226 ASN A C 1
ATOM 1659 O O . ASN A 1 226 ? -14.410 8.764 4.838 1.00 75.12 226 ASN A O 1
ATOM 1663 N N . LEU A 1 227 ? -13.235 9.568 6.566 1.00 84.50 227 LEU A N 1
ATOM 1664 C CA . LEU A 1 227 ? -12.111 8.670 6.356 1.00 84.50 227 LEU A CA 1
ATOM 1665 C C . LEU A 1 227 ? -12.515 7.218 6.644 1.00 84.50 227 LEU A C 1
ATOM 1667 O O . LEU A 1 227 ? -13.142 6.955 7.667 1.00 84.50 227 LEU A O 1
ATOM 1671 N N . LEU A 1 228 ? -12.125 6.263 5.799 1.00 86.00 228 LEU A N 1
ATOM 1672 C CA . LEU A 1 228 ? -12.254 4.833 6.097 1.00 86.00 228 LEU A CA 1
ATOM 1673 C C . LEU A 1 228 ? -10.869 4.196 6.202 1.00 86.00 228 LEU A C 1
ATOM 1675 O O . LEU A 1 228 ? -10.146 4.125 5.213 1.00 86.00 228 LEU A O 1
ATOM 1679 N N . VAL A 1 229 ? -10.513 3.669 7.374 1.00 91.62 229 VAL A N 1
ATOM 1680 C CA . VAL A 1 229 ? -9.321 2.819 7.527 1.00 91.62 229 VAL A CA 1
ATOM 1681 C C . VAL A 1 229 ? -9.737 1.360 7.406 1.00 91.62 229 VAL A C 1
ATOM 1683 O O . VAL A 1 229 ? -10.388 0.818 8.298 1.00 91.62 229 VAL A O 1
ATOM 1686 N N . THR A 1 230 ? -9.344 0.709 6.313 1.00 92.38 230 THR A N 1
ATOM 1687 C CA . THR A 1 230 ? -9.509 -0.737 6.131 1.00 92.38 230 THR A CA 1
ATOM 1688 C C . THR A 1 230 ? -8.189 -1.454 6.371 1.00 92.38 230 THR A C 1
ATOM 1690 O O . THR A 1 230 ? -7.166 -1.137 5.767 1.00 92.38 230 THR A O 1
ATOM 1693 N N . LYS A 1 231 ? -8.221 -2.450 7.248 1.00 94.38 231 LYS A N 1
ATOM 1694 C CA . LYS A 1 231 ? -7.053 -3.137 7.776 1.00 94.38 231 LYS A CA 1
ATOM 1695 C C . LYS A 1 231 ? -7.069 -4.624 7.412 1.00 94.38 231 LYS A C 1
ATOM 1697 O O . LYS A 1 231 ? -7.990 -5.341 7.794 1.00 94.38 231 LYS A O 1
ATOM 1702 N N . TYR A 1 232 ? -6.015 -5.088 6.749 1.00 95.31 232 TYR A N 1
ATOM 1703 C CA . TYR A 1 232 ? -5.732 -6.488 6.409 1.00 95.31 232 TYR A CA 1
ATOM 1704 C C . TYR A 1 232 ? -4.523 -7.017 7.197 1.00 95.31 232 TYR A C 1
ATOM 1706 O O . TYR A 1 232 ? -3.829 -6.247 7.861 1.00 95.31 232 TYR A O 1
ATOM 1714 N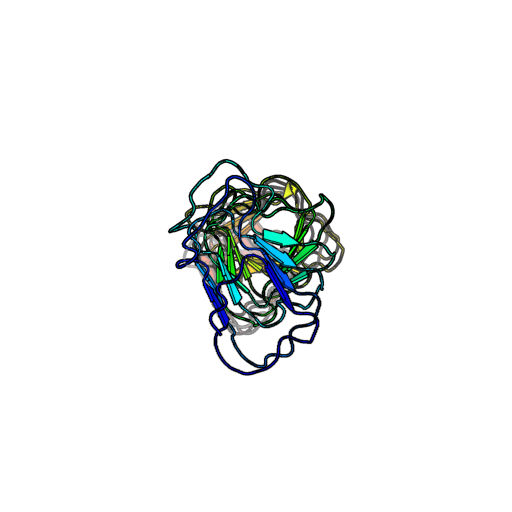 N . GLY A 1 233 ? -4.275 -8.327 7.158 1.00 94.50 233 GLY A N 1
ATOM 1715 C CA . GLY A 1 233 ? -3.161 -8.968 7.871 1.00 94.50 233 GLY A CA 1
ATOM 1716 C C . GLY A 1 233 ? -3.438 -9.228 9.351 1.00 94.50 233 GLY A C 1
ATOM 1717 O O . GLY A 1 233 ? -4.229 -8.540 9.988 1.00 94.50 233 GLY A O 1
ATOM 1718 N N . THR A 1 234 ? -2.798 -10.240 9.931 1.00 89.94 234 THR A N 1
ATOM 1719 C CA . THR A 1 234 ? -3.141 -10.735 11.280 1.00 89.94 234 THR A CA 1
ATOM 1720 C C . THR A 1 234 ? -2.593 -9.897 12.438 1.00 89.94 234 THR A C 1
ATOM 1722 O O . THR A 1 234 ? -3.078 -10.039 13.557 1.00 89.94 234 THR A O 1
ATOM 1725 N N . GLY A 1 235 ? -1.611 -9.026 12.199 1.00 87.06 235 GLY A N 1
ATOM 1726 C CA . GLY A 1 235 ? -1.036 -8.163 13.234 1.00 87.06 235 GLY A CA 1
ATOM 1727 C C . GLY A 1 235 ? -1.875 -6.911 13.505 1.00 87.06 235 GLY A C 1
ATOM 1728 O O . GLY A 1 235 ? -2.804 -6.605 12.750 1.00 87.06 235 GLY A O 1
ATOM 1729 N N . ASN A 1 236 ? -1.555 -6.175 14.568 1.00 88.62 236 ASN A N 1
ATOM 1730 C CA . ASN A 1 236 ? -2.376 -5.061 15.047 1.00 88.62 236 ASN A CA 1
ATOM 1731 C C . ASN A 1 236 ? -1.986 -3.712 14.432 1.00 88.62 236 ASN A C 1
ATOM 1733 O O . ASN A 1 236 ? -0.810 -3.447 14.195 1.00 88.62 236 ASN A O 1
ATOM 1737 N N . LEU A 1 237 ? -2.970 -2.833 14.240 1.00 94.12 237 LEU A N 1
ATOM 1738 C CA . LEU A 1 237 ? -2.761 -1.423 13.911 1.00 94.12 237 LEU A CA 1
ATOM 1739 C C . LEU A 1 237 ? -3.077 -0.553 15.133 1.00 94.12 237 LEU A C 1
ATOM 1741 O O . LEU A 1 237 ? -4.175 -0.642 15.672 1.00 94.12 237 LEU A O 1
ATOM 1745 N N . TYR A 1 238 ? -2.148 0.304 15.544 1.00 89.62 238 TYR A N 1
ATOM 1746 C CA . TYR A 1 238 ? -2.325 1.285 16.615 1.00 89.62 238 TYR A CA 1
ATOM 1747 C C . TYR A 1 238 ? -2.382 2.690 16.014 1.00 89.62 238 TYR A C 1
ATOM 1749 O O . TYR A 1 238 ? -1.399 3.151 15.448 1.00 89.62 238 TYR A O 1
ATOM 1757 N N . ILE A 1 239 ? -3.510 3.378 16.141 1.00 91.88 239 ILE A N 1
ATOM 1758 C CA . ILE A 1 239 ? -3.685 4.780 15.758 1.00 91.88 239 ILE A CA 1
ATOM 1759 C C . ILE A 1 239 ? -3.631 5.606 17.044 1.00 91.88 239 ILE A C 1
ATOM 1761 O O . ILE A 1 239 ? -4.569 5.619 17.843 1.00 91.88 239 ILE A O 1
ATOM 1765 N N . ASN A 1 240 ? -2.489 6.246 17.271 1.00 87.56 240 ASN A N 1
ATOM 1766 C CA . ASN A 1 240 ? -2.220 7.021 18.478 1.00 87.56 240 ASN A CA 1
ATOM 1767 C C . ASN A 1 240 ? -2.534 8.511 18.316 1.00 87.56 240 ASN A C 1
ATOM 1769 O O . ASN A 1 240 ? -2.734 9.193 19.319 1.00 87.56 240 ASN A O 1
ATOM 1773 N N . GLY A 1 241 ? -2.604 9.002 17.077 1.00 86.56 241 GLY A N 1
ATOM 1774 C CA . GLY A 1 241 ? -3.160 10.319 16.782 1.00 86.56 241 GLY A CA 1
ATOM 1775 C C . GLY A 1 241 ? -4.684 10.349 16.915 1.00 86.56 241 GLY A C 1
ATOM 1776 O O . GLY A 1 241 ? -5.348 9.319 17.070 1.00 86.56 241 GLY A O 1
ATOM 1777 N N . SER A 1 242 ? -5.251 11.550 16.847 1.00 84.56 242 SER A N 1
ATOM 1778 C CA . SER A 1 242 ? -6.697 11.764 16.748 1.00 84.56 242 SER A CA 1
ATOM 1779 C C . SER A 1 242 ? -7.218 11.143 15.457 1.00 84.56 242 SER A C 1
ATOM 1781 O O . SER A 1 242 ? -6.603 11.302 14.406 1.00 84.56 242 SER A O 1
ATOM 1783 N N . TYR A 1 243 ? -8.358 10.463 15.513 1.00 84.81 243 TYR A N 1
ATOM 1784 C CA . TYR A 1 243 ? -8.956 9.824 14.344 1.00 84.81 243 TYR A CA 1
ATOM 1785 C C . TYR A 1 243 ? -10.399 10.289 14.184 1.00 84.81 243 TYR A C 1
ATOM 1787 O O . TYR A 1 243 ? -11.183 10.226 15.132 1.00 84.81 243 TYR A O 1
ATOM 1795 N N . SER A 1 244 ? -10.757 10.743 12.986 1.00 76.31 244 SER A N 1
ATOM 1796 C CA . SER A 1 244 ? -12.154 10.923 12.596 1.00 76.31 244 SER A CA 1
ATOM 1797 C C . SER A 1 244 ? -12.442 10.057 11.387 1.00 76.31 244 SER A C 1
ATOM 1799 O O . SER A 1 244 ? -11.766 10.172 10.370 1.00 76.31 244 SER A O 1
ATOM 1801 N N . GLY A 1 245 ? -13.421 9.166 11.503 1.00 77.81 245 GLY A N 1
ATOM 1802 C CA . GLY A 1 245 ? -13.759 8.238 10.434 1.00 77.81 245 GLY A CA 1
ATOM 1803 C C . GLY A 1 245 ? -14.223 6.874 10.925 1.00 77.81 245 GLY A C 1
ATOM 1804 O O . GLY A 1 245 ? -14.426 6.638 12.119 1.00 77.81 245 GLY A O 1
ATOM 1805 N N . ASN A 1 246 ? -14.377 5.970 9.965 1.00 76.75 246 ASN A N 1
ATOM 1806 C CA . ASN A 1 246 ? -14.826 4.601 10.153 1.00 76.75 246 ASN A CA 1
ATOM 1807 C C . ASN A 1 246 ? -13.653 3.633 10.045 1.00 76.75 246 ASN A C 1
ATOM 1809 O O . ASN A 1 246 ? -12.797 3.769 9.175 1.00 76.75 246 ASN A O 1
ATOM 1813 N N . THR A 1 247 ? -13.653 2.582 10.854 1.00 82.50 247 THR A N 1
ATOM 1814 C CA . THR A 1 247 ? -12.659 1.513 10.734 1.00 82.50 247 THR A CA 1
ATOM 1815 C C . THR A 1 247 ? -13.283 0.215 10.235 1.00 82.50 247 THR A C 1
ATOM 1817 O O . THR A 1 247 ? -14.445 -0.087 10.496 1.00 82.50 247 THR A O 1
ATOM 1820 N N . ASN A 1 248 ? -12.497 -0.579 9.512 1.00 82.25 248 ASN A N 1
ATOM 1821 C CA . ASN A 1 248 ? -12.858 -1.924 9.088 1.00 82.25 248 ASN A CA 1
ATOM 1822 C C . ASN A 1 248 ? -11.647 -2.851 9.242 1.00 82.25 248 ASN A C 1
ATOM 1824 O O . ASN A 1 248 ? -10.698 -2.771 8.466 1.00 82.25 248 ASN A O 1
ATOM 1828 N N . ALA A 1 249 ? -11.667 -3.731 10.240 1.00 84.19 249 ALA A N 1
ATOM 1829 C CA . ALA A 1 249 ? -10.639 -4.751 10.414 1.00 84.19 249 ALA A CA 1
ATOM 1830 C C . ALA A 1 249 ? -11.064 -6.041 9.701 1.00 84.19 249 ALA A C 1
ATOM 1832 O O . ALA A 1 249 ? -11.869 -6.812 10.218 1.00 84.19 249 ALA A O 1
ATOM 1833 N N . VAL A 1 250 ? -10.499 -6.283 8.518 1.00 85.81 250 VAL A N 1
ATOM 1834 C CA . VAL A 1 250 ? -10.664 -7.545 7.780 1.00 85.81 250 VAL A CA 1
ATOM 1835 C C . VAL A 1 250 ? -9.884 -8.670 8.469 1.00 85.81 250 VAL A C 1
ATOM 1837 O O . VAL A 1 250 ? -10.343 -9.809 8.504 1.00 85.81 250 VAL A O 1
ATOM 1840 N N . ALA A 1 251 ? -8.722 -8.349 9.047 1.00 78.25 251 ALA A N 1
ATOM 1841 C CA . ALA A 1 251 ? -7.944 -9.236 9.909 1.00 78.25 251 ALA A CA 1
ATOM 1842 C C . ALA A 1 251 ? -7.125 -8.443 10.948 1.00 78.25 251 ALA A C 1
ATOM 1844 O O . ALA A 1 251 ? -6.803 -7.263 10.751 1.00 78.25 251 ALA A O 1
ATOM 1845 N N . GLY A 1 252 ? -6.771 -9.111 12.052 1.00 80.56 252 GLY A N 1
ATOM 1846 C CA . GLY A 1 252 ? -6.128 -8.477 13.207 1.00 80.56 252 GLY A CA 1
ATOM 1847 C C . GLY A 1 252 ? -7.060 -7.491 13.920 1.00 80.56 252 GLY A C 1
ATOM 1848 O O . GLY A 1 252 ? -8.279 -7.555 13.758 1.00 80.56 252 GLY A O 1
ATOM 1849 N N . SER A 1 253 ? -6.482 -6.568 14.689 1.00 80.69 253 SER A N 1
ATOM 1850 C CA . SER A 1 253 ? -7.236 -5.541 15.420 1.00 80.69 253 SER A CA 1
ATOM 1851 C C . SER A 1 253 ? -6.735 -4.132 15.108 1.00 80.69 253 SER A C 1
ATOM 1853 O O . SER A 1 253 ? -5.546 -3.928 14.857 1.00 80.69 253 SER A O 1
ATOM 1855 N N . ILE A 1 254 ? -7.642 -3.153 15.165 1.00 82.19 254 ILE A N 1
ATOM 1856 C CA . ILE A 1 254 ? -7.313 -1.722 15.164 1.00 82.19 254 ILE A CA 1
ATOM 1857 C C . ILE A 1 254 ? -7.539 -1.185 16.582 1.00 82.19 254 ILE A C 1
ATOM 1859 O O . ILE A 1 254 ? -8.622 -1.350 17.142 1.00 82.19 254 ILE A O 1
ATOM 1863 N N . TYR A 1 255 ? -6.530 -0.530 17.144 1.00 78.56 255 TYR A N 1
ATOM 1864 C CA . TYR A 1 255 ? -6.575 0.164 18.425 1.00 78.56 255 TYR A CA 1
ATOM 1865 C C . TYR A 1 255 ? -6.466 1.661 18.169 1.00 78.56 255 TYR A C 1
ATOM 1867 O O . TYR A 1 255 ? -5.503 2.098 17.551 1.00 78.56 255 TYR A O 1
ATOM 1875 N N . ILE A 1 256 ? -7.420 2.450 18.655 1.00 82.25 256 ILE A N 1
ATOM 1876 C CA . ILE A 1 256 ? -7.369 3.913 18.578 1.00 82.25 256 ILE A CA 1
ATOM 1877 C C . ILE A 1 256 ? -7.206 4.428 20.003 1.00 82.25 256 ILE A C 1
ATOM 1879 O O . ILE A 1 256 ? -8.042 4.133 20.855 1.00 82.25 256 ILE A O 1
ATOM 1883 N N . SER A 1 257 ? -6.112 5.138 20.275 1.00 72.06 257 SER A N 1
ATOM 1884 C CA . SER A 1 257 ? -5.841 5.718 21.599 1.00 72.06 257 SER A CA 1
ATOM 1885 C C . SER A 1 257 ? -5.989 7.245 21.647 1.00 72.06 257 SER A C 1
ATOM 1887 O O . SER A 1 257 ? -6.047 7.805 22.742 1.00 72.06 257 SER A O 1
ATOM 1889 N N . GLY A 1 258 ? -6.100 7.909 20.489 1.00 65.25 258 GLY A N 1
ATOM 1890 C CA . GLY A 1 258 ? -6.411 9.337 20.381 1.00 65.25 258 GLY A CA 1
ATOM 1891 C C . GLY A 1 258 ? -7.903 9.672 20.538 1.00 65.25 258 GLY A C 1
ATOM 1892 O O . GLY A 1 258 ? -8.726 8.827 20.889 1.00 65.25 258 GLY A O 1
ATOM 1893 N N . VAL A 1 259 ? -8.270 10.931 20.272 1.00 54.16 259 VAL A N 1
ATOM 1894 C CA . VAL A 1 259 ? -9.670 11.394 20.319 1.00 54.16 259 VAL A CA 1
ATOM 1895 C C . VAL A 1 259 ? -10.423 10.891 19.085 1.00 54.16 259 VAL A C 1
ATOM 1897 O O . VAL A 1 259 ? -10.003 11.166 17.961 1.00 54.16 259 VAL A O 1
ATOM 1900 N N . LEU A 1 260 ? -11.549 10.196 19.290 1.00 57.28 260 LEU A N 1
ATOM 1901 C CA . LEU A 1 260 ? -12.467 9.829 18.213 1.00 57.28 260 LEU A CA 1
ATOM 1902 C C . LEU A 1 260 ? -13.466 10.970 17.966 1.00 57.28 260 LEU A C 1
ATOM 1904 O O . LEU A 1 260 ? -14.470 11.093 18.669 1.00 57.28 260 LEU A O 1
ATOM 1908 N N . SER A 1 261 ? -13.171 11.828 16.992 1.00 50.97 261 SER A N 1
ATOM 1909 C CA . SER A 1 261 ? -14.034 12.956 16.619 1.00 50.97 261 SER A CA 1
ATOM 1910 C C . SER A 1 261 ? -14.905 12.576 15.419 1.00 50.97 261 SER A C 1
ATOM 1912 O O . SER A 1 261 ? -14.390 12.082 14.433 1.00 50.97 261 SER A O 1
ATOM 1914 N N . ASN A 1 262 ? -16.202 12.885 15.456 1.00 51.25 262 ASN A N 1
ATOM 1915 C CA . ASN A 1 262 ? -17.151 12.825 14.328 1.00 51.25 262 ASN A CA 1
ATOM 1916 C C . ASN A 1 262 ? -17.782 11.445 13.988 1.00 51.25 262 ASN A C 1
ATOM 1918 O O . ASN A 1 262 ? -17.232 10.596 13.294 1.00 51.25 262 ASN A O 1
ATOM 1922 N N . SER A 1 263 ? -19.004 11.274 14.494 1.00 54.31 263 SER A N 1
ATOM 1923 C CA . SER A 1 263 ? -19.875 10.094 14.511 1.00 54.31 263 SER A CA 1
ATOM 1924 C C . SER A 1 263 ? -20.484 9.665 13.160 1.00 54.31 263 SER A C 1
ATOM 1926 O O . SER A 1 263 ? -21.433 10.314 12.733 1.00 54.31 263 SER A O 1
ATOM 1928 N N . VAL A 1 264 ? -20.063 8.512 12.600 1.00 53.94 264 VAL A N 1
ATOM 1929 C CA . VAL A 1 264 ? -20.913 7.362 12.151 1.00 53.94 264 VAL A CA 1
ATOM 1930 C C . VAL A 1 264 ? -20.086 6.053 12.185 1.00 53.94 264 VAL A C 1
ATOM 1932 O O . VAL A 1 264 ? -20.074 5.271 11.235 1.00 53.94 264 VAL A O 1
ATOM 1935 N N . ASN A 1 265 ? -19.347 5.799 13.266 1.00 66.19 265 ASN A N 1
ATOM 1936 C CA . ASN A 1 265 ? -18.534 4.589 13.376 1.00 66.19 265 ASN A CA 1
ATOM 1937 C C . ASN A 1 265 ? -19.425 3.364 13.683 1.00 66.19 265 ASN A C 1
ATOM 1939 O O . ASN A 1 265 ? -19.600 2.961 14.832 1.00 66.19 265 ASN A O 1
ATOM 1943 N N . ASN A 1 266 ? -20.075 2.812 12.658 1.00 73.44 266 ASN A N 1
ATOM 1944 C CA . ASN A 1 266 ? -20.918 1.622 12.772 1.00 73.44 266 ASN A CA 1
ATOM 1945 C C . ASN A 1 266 ? -20.056 0.359 12.640 1.00 73.44 266 ASN A C 1
ATOM 1947 O O . ASN A 1 266 ? -19.574 0.044 11.553 1.00 73.44 266 ASN A O 1
ATOM 1951 N N . LEU A 1 267 ? -19.912 -0.410 13.716 1.00 81.25 267 LEU A N 1
ATOM 1952 C CA . LEU A 1 267 ? -19.256 -1.714 13.673 1.00 81.25 267 LEU A CA 1
ATOM 1953 C C . LEU A 1 267 ? -20.203 -2.747 13.046 1.00 81.25 267 LEU A C 1
ATOM 1955 O O . LEU A 1 267 ? -21.212 -3.083 13.653 1.00 81.25 267 LEU A O 1
ATOM 1959 N N . THR A 1 268 ? -19.891 -3.287 11.866 1.00 82.00 268 THR A N 1
ATOM 1960 C CA . THR A 1 268 ? -20.630 -4.424 11.277 1.00 82.00 268 THR A CA 1
ATOM 1961 C C . THR A 1 268 ? -19.735 -5.655 11.226 1.00 82.00 268 THR A C 1
ATOM 1963 O O . THR A 1 268 ? -18.675 -5.619 10.607 1.00 82.00 268 THR A O 1
ATOM 1966 N N . LEU A 1 269 ? -20.149 -6.748 11.867 1.00 81.38 269 LEU A N 1
ATOM 1967 C CA . LEU A 1 269 ? -19.370 -7.985 11.884 1.00 81.38 269 LEU A CA 1
ATOM 1968 C C . LEU A 1 269 ? -19.535 -8.759 10.570 1.00 81.38 269 LEU A C 1
ATOM 1970 O O . LEU A 1 269 ? -20.649 -9.003 10.109 1.00 81.38 269 LEU A O 1
ATOM 1974 N N . THR A 1 270 ? -18.411 -9.211 10.018 1.00 76.75 270 THR A N 1
ATOM 1975 C CA . THR A 1 270 ? -18.326 -10.144 8.876 1.00 76.75 270 THR A CA 1
ATOM 1976 C C . THR A 1 270 ? -17.701 -11.490 9.264 1.00 76.75 270 THR A C 1
ATOM 1978 O O . THR A 1 270 ? -17.603 -12.404 8.448 1.00 76.75 270 THR A O 1
ATOM 1981 N N . SER A 1 271 ? -17.263 -11.616 10.518 1.00 74.31 271 SER A N 1
ATOM 1982 C CA . SER A 1 271 ? -16.723 -12.828 11.129 1.00 74.31 271 SER A CA 1
ATOM 1983 C C . SER A 1 271 ? -16.805 -12.729 12.657 1.00 74.31 271 SER A C 1
ATOM 1985 O O . SER A 1 271 ? -17.093 -11.662 13.209 1.00 74.31 271 SER A O 1
ATOM 1987 N N . ASN A 1 272 ? -16.564 -13.842 13.354 1.00 84.38 272 ASN A N 1
ATOM 1988 C CA . ASN A 1 272 ? -16.430 -13.833 14.811 1.00 84.38 272 ASN A CA 1
ATOM 1989 C C . ASN A 1 272 ? -15.166 -13.062 15.205 1.00 84.38 272 ASN A C 1
ATOM 1991 O O . ASN A 1 272 ? -14.092 -13.323 14.667 1.00 84.38 272 ASN A O 1
ATOM 1995 N N . THR A 1 273 ? -15.276 -12.149 16.165 1.00 78.44 273 THR A N 1
ATOM 1996 C CA . THR A 1 273 ? -14.184 -11.225 16.501 1.00 78.44 273 THR A CA 1
ATOM 1997 C C . THR A 1 273 ? -14.185 -10.854 17.985 1.00 78.44 273 THR A C 1
ATOM 1999 O O . THR A 1 273 ? -15.136 -11.149 18.712 1.00 78.44 273 THR A O 1
ATOM 2002 N N . SER A 1 274 ? -13.097 -10.243 18.458 1.00 87.06 274 SER A N 1
ATOM 2003 C CA . SER A 1 274 ? -12.895 -9.861 19.856 1.00 87.06 274 SER A CA 1
ATOM 2004 C C . SER A 1 274 ? -12.375 -8.428 19.959 1.00 87.06 274 SER A C 1
ATOM 2006 O O . SER A 1 274 ? -11.331 -8.105 19.401 1.00 87.06 274 SER A O 1
ATOM 2008 N N . TYR A 1 275 ? -13.090 -7.581 20.695 1.00 82.25 275 TYR A N 1
ATOM 2009 C CA . TYR A 1 275 ? -12.769 -6.173 20.921 1.00 82.25 275 TYR A CA 1
ATOM 2010 C C . TYR A 1 275 ? -12.464 -5.921 22.394 1.00 82.25 275 TYR A C 1
ATOM 2012 O O . TYR A 1 275 ? -13.138 -6.445 23.278 1.00 82.25 275 TYR A O 1
ATOM 2020 N N . THR A 1 276 ? -11.474 -5.075 22.676 1.00 84.31 276 THR A N 1
ATOM 2021 C CA . THR A 1 276 ? -11.143 -4.637 24.046 1.00 84.31 276 THR A CA 1
ATOM 2022 C C . THR A 1 276 ? -11.783 -3.302 24.429 1.00 84.31 276 THR A C 1
ATOM 2024 O O . THR A 1 276 ? -11.539 -2.805 25.524 1.00 84.31 276 THR A O 1
ATOM 2027 N N . SER A 1 277 ? -12.571 -2.716 23.524 1.00 82.69 277 SER A N 1
ATOM 2028 C CA . SER A 1 277 ? -13.369 -1.509 23.733 1.00 82.69 277 SER A CA 1
ATOM 2029 C C . SER A 1 277 ? -14.441 -1.406 22.644 1.00 82.69 277 SER A C 1
ATOM 2031 O O . SER A 1 277 ? -14.176 -1.746 21.489 1.00 82.69 277 SER A O 1
ATOM 2033 N N . LEU A 1 278 ? -15.639 -0.946 23.005 1.00 84.94 278 LEU A N 1
ATOM 2034 C CA . LEU A 1 278 ? -16.690 -0.497 22.085 1.00 84.94 278 LEU A CA 1
ATOM 2035 C C . LEU A 1 278 ? -16.804 1.035 22.056 1.00 84.94 278 LEU A C 1
ATOM 2037 O O . LEU A 1 278 ? -17.682 1.582 21.381 1.00 84.94 278 LEU A O 1
ATOM 2041 N N . SER A 1 279 ? -15.947 1.736 22.804 1.00 79.00 279 SER A N 1
ATOM 2042 C CA . SER A 1 279 ? -15.955 3.191 22.856 1.00 79.00 279 SER A CA 1
ATOM 2043 C C . SER A 1 279 ? -15.778 3.774 21.455 1.00 79.00 279 SER A C 1
ATOM 2045 O O . SER A 1 279 ? -14.994 3.294 20.637 1.00 79.00 279 SER A O 1
ATOM 2047 N N . GLY A 1 280 ? -16.580 4.794 21.162 1.00 68.00 280 GLY A N 1
ATOM 2048 C CA . GLY A 1 280 ? -16.519 5.492 19.890 1.00 68.00 280 GLY A CA 1
ATOM 2049 C C . GLY A 1 280 ? -17.301 4.866 18.729 1.00 68.00 280 GLY A C 1
ATOM 2050 O O . GLY A 1 280 ? -17.538 5.566 17.747 1.00 68.00 280 GLY A O 1
ATOM 2051 N N . TYR A 1 281 ? -17.797 3.626 18.832 1.00 78.38 281 TYR A N 1
ATOM 2052 C CA . TYR A 1 281 ? -18.779 3.134 17.857 1.00 78.38 281 TYR A CA 1
ATOM 2053 C C . TYR A 1 281 ? -20.149 3.783 18.081 1.00 78.38 281 TYR A C 1
ATOM 2055 O O . TYR A 1 281 ? -20.623 3.896 19.211 1.00 78.38 281 TYR A O 1
ATOM 2063 N N . THR A 1 282 ? -20.813 4.184 16.998 1.00 82.12 282 THR A N 1
ATOM 2064 C CA . THR A 1 282 ? -22.161 4.782 16.989 1.00 82.12 282 THR A CA 1
ATOM 2065 C C . THR A 1 282 ? -23.270 3.748 16.831 1.00 82.12 282 THR A C 1
ATOM 2067 O O . THR A 1 282 ? -24.430 4.047 17.098 1.00 82.12 282 THR A O 1
ATOM 2070 N N . SER A 1 283 ? -22.927 2.529 16.414 1.00 87.25 283 SER A N 1
ATOM 2071 C CA . SER A 1 283 ? -23.771 1.335 16.500 1.00 87.25 283 SER A CA 1
ATOM 2072 C C . SER A 1 283 ? -22.926 0.073 16.302 1.00 87.25 283 SER A C 1
ATOM 2074 O O . SER A 1 283 ? -21.799 0.144 15.812 1.00 87.25 283 SER A O 1
ATOM 2076 N N . VAL A 1 284 ? -23.476 -1.080 16.677 1.00 91.38 284 VAL A N 1
ATOM 2077 C CA . VAL A 1 284 ? -22.918 -2.404 16.384 1.00 91.38 284 VAL A CA 1
ATOM 2078 C C . VAL A 1 284 ? -23.994 -3.258 15.704 1.00 91.38 284 VAL A C 1
ATOM 2080 O O . VAL A 1 284 ? -25.096 -3.418 16.226 1.00 91.38 284 VAL A O 1
ATOM 2083 N N . ASN A 1 285 ? -23.685 -3.844 14.553 1.00 92.06 285 ASN A N 1
ATOM 2084 C CA . ASN A 1 285 ? -24.480 -4.862 13.875 1.00 92.06 285 ASN A CA 1
ATOM 2085 C C . ASN A 1 285 ? -23.712 -6.189 13.893 1.00 92.06 285 ASN A C 1
ATOM 2087 O O . ASN A 1 285 ? -22.686 -6.343 13.230 1.00 92.06 285 ASN A O 1
ATOM 2091 N N . LEU A 1 286 ? -24.217 -7.154 14.656 1.00 92.56 286 LEU A N 1
ATOM 2092 C CA . LEU A 1 286 ? -23.598 -8.465 14.833 1.00 92.56 286 LEU A CA 1
ATOM 2093 C C . LEU A 1 286 ? -23.751 -9.377 13.605 1.00 92.56 286 LEU A C 1
ATOM 2095 O O . LEU A 1 286 ? -23.060 -10.391 13.519 1.00 92.56 286 LEU A O 1
ATOM 2099 N N . GLY A 1 287 ? -24.667 -9.079 12.676 1.00 91.44 287 GLY A N 1
ATOM 2100 C CA . GLY A 1 287 ? -25.038 -10.023 11.620 1.00 91.44 287 GLY A CA 1
ATOM 2101 C C . GLY A 1 287 ? -25.487 -11.357 12.229 1.00 91.44 287 GLY A C 1
ATOM 2102 O O . GLY A 1 287 ? -26.406 -11.383 13.049 1.00 91.44 287 GLY A O 1
ATOM 2103 N N . SER A 1 288 ? -24.819 -12.452 11.864 1.00 91.56 288 SER A N 1
ATOM 2104 C CA . SER A 1 288 ? -24.967 -13.782 12.481 1.00 91.56 288 SER A CA 1
ATOM 2105 C C . SER A 1 288 ? -23.726 -14.218 13.280 1.00 91.56 288 SER A C 1
ATOM 2107 O O . SER A 1 288 ? -23.565 -15.404 13.560 1.00 91.56 288 SER A O 1
ATOM 2109 N N . TYR A 1 289 ? -22.818 -13.291 13.595 1.00 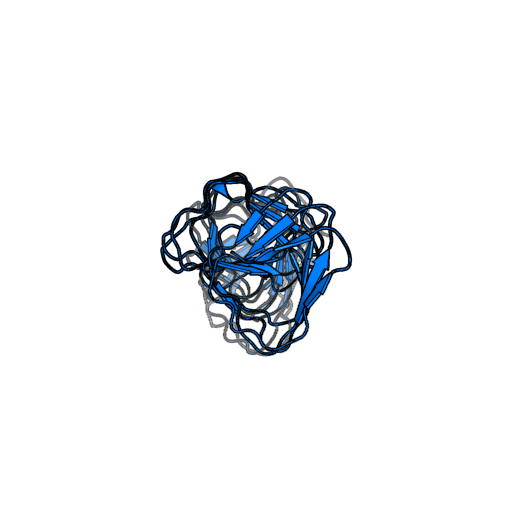93.19 289 TYR A N 1
ATOM 2110 C CA . TYR A 1 289 ? -21.500 -13.579 14.166 1.00 93.19 289 TYR A CA 1
ATOM 2111 C C . TYR A 1 289 ? -21.426 -13.287 15.666 1.00 93.19 289 TYR A C 1
ATOM 2113 O O . TYR A 1 289 ? -22.276 -12.613 16.244 1.00 93.19 289 TYR A O 1
ATOM 2121 N N . THR A 1 290 ? -20.383 -13.795 16.314 1.00 95.69 290 THR A N 1
ATOM 2122 C CA . THR A 1 290 ? -20.121 -13.560 17.735 1.00 95.69 290 THR A CA 1
ATOM 2123 C C . THR A 1 290 ? -19.156 -12.393 17.944 1.00 95.69 290 THR A C 1
ATOM 2125 O O . THR A 1 290 ? -18.031 -12.414 17.439 1.00 95.69 290 THR A O 1
ATOM 2128 N N . LEU A 1 291 ? -19.565 -11.419 18.761 1.00 95.31 291 LEU A N 1
ATOM 2129 C CA . LEU A 1 291 ? -18.714 -10.348 19.278 1.00 95.31 291 LEU A CA 1
ATOM 2130 C C . LEU A 1 291 ? -18.235 -10.690 20.692 1.00 95.31 291 LEU A C 1
ATOM 2132 O O . LEU A 1 291 ? -19.026 -10.716 21.632 1.00 95.31 291 LEU A O 1
ATOM 2136 N N . THR A 1 292 ? -16.934 -10.899 20.874 1.00 95.50 292 THR A N 1
ATOM 2137 C CA . THR A 1 292 ? -16.331 -10.971 22.210 1.00 95.50 292 THR A CA 1
ATOM 2138 C C . THR A 1 292 ? -15.919 -9.573 22.669 1.00 95.50 292 THR A C 1
ATOM 2140 O O . THR A 1 292 ? -15.216 -8.872 21.953 1.00 95.50 292 THR A O 1
ATOM 2143 N N . VAL A 1 293 ? -16.330 -9.156 23.863 1.00 94.94 293 VAL A N 1
ATOM 2144 C CA . VAL A 1 293 ? -15.964 -7.873 24.474 1.00 94.94 293 VAL A CA 1
ATOM 2145 C C . VAL A 1 293 ? -15.082 -8.152 25.692 1.00 94.94 293 VAL A C 1
ATOM 2147 O O . VAL A 1 293 ? -15.562 -8.652 26.709 1.00 94.94 293 VAL A O 1
ATOM 2150 N N . ASN A 1 294 ? -13.785 -7.867 25.583 1.00 91.94 294 ASN A N 1
ATOM 2151 C CA . ASN A 1 294 ? -12.750 -8.157 26.577 1.00 91.94 294 ASN A CA 1
ATOM 2152 C C . ASN A 1 294 ? -12.249 -6.875 27.262 1.00 91.94 294 ASN A C 1
ATOM 2154 O O . ASN A 1 294 ? -11.228 -6.313 26.871 1.00 91.94 294 ASN A O 1
ATOM 2158 N N . LEU A 1 295 ? -12.973 -6.401 28.278 1.00 88.56 295 LEU A N 1
ATOM 2159 C CA . LEU A 1 295 ? -12.651 -5.138 28.952 1.00 88.56 295 LEU A CA 1
ATOM 2160 C C . LEU A 1 295 ? -11.732 -5.336 30.167 1.00 88.56 295 LEU A C 1
ATOM 2162 O O . LEU A 1 295 ? -12.047 -6.116 31.071 1.00 88.56 295 LEU A O 1
ATOM 2166 N N . SER A 1 296 ? -10.658 -4.546 30.245 1.00 87.75 296 SER A N 1
ATOM 2167 C CA . SER A 1 296 ? -9.796 -4.403 31.435 1.00 87.75 296 SER A CA 1
ATOM 2168 C C . SER A 1 296 ? -10.133 -3.182 32.302 1.00 87.75 296 SER A C 1
ATOM 2170 O O . SER A 1 296 ? -9.659 -3.078 33.431 1.00 87.75 296 SER A O 1
ATOM 2172 N N . SER A 1 297 ? -10.966 -2.268 31.800 1.00 87.88 297 SER A N 1
ATOM 2173 C CA . SER A 1 297 ? -11.488 -1.086 32.501 1.00 87.88 297 SER A CA 1
ATOM 2174 C C . SER A 1 297 ? -12.981 -0.919 32.223 1.00 87.88 297 SER A C 1
ATOM 2176 O O . SER A 1 297 ? -13.474 -1.383 31.198 1.00 87.88 297 SER A O 1
ATOM 2178 N N . ASN A 1 298 ? -13.719 -0.301 33.149 1.00 95.06 298 ASN A N 1
ATOM 2179 C CA . ASN A 1 298 ? -15.162 -0.125 32.980 1.00 95.06 298 ASN A CA 1
ATOM 2180 C C . ASN A 1 298 ? -15.460 0.754 31.760 1.00 95.06 298 ASN A C 1
ATOM 2182 O O . ASN A 1 298 ? -14.784 1.759 31.549 1.00 95.06 298 ASN A O 1
ATOM 2186 N N . GLU A 1 299 ? -16.497 0.405 31.006 1.00 94.50 299 GLU A N 1
ATOM 2187 C CA . GLU A 1 299 ? -16.901 1.127 29.802 1.00 94.50 299 GLU A CA 1
ATOM 2188 C C . GLU A 1 299 ? -18.423 1.244 29.727 1.00 94.50 299 GLU A C 1
ATOM 2190 O O . GLU A 1 299 ? -19.138 0.325 30.126 1.00 94.50 299 GLU A O 1
ATOM 2195 N N . THR A 1 300 ? -18.915 2.363 29.195 1.00 94.44 300 THR A N 1
ATOM 2196 C CA . THR A 1 300 ? -20.324 2.544 28.835 1.00 94.44 300 THR A CA 1
ATOM 2197 C C . THR A 1 300 ? -20.460 2.600 27.321 1.00 94.44 300 THR A C 1
ATOM 2199 O O . THR A 1 300 ? -19.879 3.473 26.680 1.00 94.44 300 THR A O 1
ATOM 2202 N N . PHE A 1 301 ? -21.281 1.713 26.766 1.00 92.94 301 PHE A N 1
ATOM 2203 C CA . PHE A 1 301 ? -21.732 1.759 25.386 1.00 92.94 301 PHE A CA 1
ATOM 2204 C C . PHE A 1 301 ? -23.180 2.261 25.341 1.00 92.94 301 PHE A C 1
ATOM 2206 O O . PHE A 1 301 ? -24.120 1.552 25.711 1.00 92.94 301 PHE A O 1
ATOM 2213 N N . ALA A 1 302 ? -23.350 3.513 24.915 1.00 92.50 302 ALA A N 1
ATOM 2214 C CA . ALA A 1 302 ? -24.646 4.193 24.908 1.00 92.50 302 ALA A CA 1
ATOM 2215 C C . ALA A 1 302 ? -25.460 3.998 23.621 1.00 92.50 302 ALA A C 1
ATOM 2217 O O . ALA A 1 302 ? -26.581 4.490 23.516 1.00 92.50 302 ALA A O 1
ATOM 2218 N N . ASN A 1 303 ? -24.902 3.273 22.655 1.00 92.44 303 ASN A N 1
ATOM 2219 C CA . ASN A 1 303 ? -25.478 3.102 21.331 1.00 92.44 303 ASN A CA 1
ATOM 2220 C C . ASN A 1 303 ? -26.116 1.714 21.155 1.00 92.44 303 ASN A C 1
ATOM 2222 O O . ASN A 1 303 ? -26.074 0.867 22.047 1.00 92.44 303 ASN A O 1
ATOM 2226 N N . VAL A 1 304 ? -26.758 1.490 20.005 1.00 94.88 304 VAL A N 1
ATOM 2227 C CA . VAL A 1 304 ? -27.487 0.247 19.703 1.00 94.88 304 VAL A CA 1
ATOM 2228 C C . VAL A 1 304 ? -26.533 -0.870 19.286 1.00 94.88 304 VAL A C 1
ATOM 2230 O O . VAL A 1 304 ? -25.742 -0.690 18.361 1.00 94.88 304 VAL A O 1
ATOM 2233 N N . ILE A 1 305 ? -26.680 -2.049 19.897 1.00 96.88 305 ILE A N 1
ATOM 2234 C CA . ILE A 1 305 ? -26.220 -3.332 19.346 1.00 96.88 305 ILE A CA 1
ATOM 2235 C C . ILE A 1 305 ? -27.422 -4.067 18.727 1.00 96.88 305 ILE A C 1
ATOM 2237 O O . ILE A 1 305 ? -28.479 -4.159 19.351 1.00 96.88 305 ILE A O 1
ATOM 2241 N N . SER A 1 306 ? -27.279 -4.587 17.508 1.00 96.88 306 SER A N 1
ATOM 2242 C CA . SER A 1 306 ? -28.348 -5.198 16.697 1.00 96.88 306 SER A CA 1
ATOM 2243 C C . SER A 1 306 ? -27.885 -6.483 15.992 1.00 96.88 306 SER A C 1
ATOM 2245 O O . SER A 1 306 ? -26.690 -6.774 15.963 1.00 96.88 306 SER A O 1
ATOM 2247 N N . GLY A 1 307 ? -28.815 -7.256 15.419 1.00 96.31 307 GLY A N 1
ATOM 2248 C CA . GLY A 1 307 ? -28.526 -8.462 14.625 1.00 96.31 307 GLY A CA 1
ATOM 2249 C C . GLY A 1 307 ? -28.941 -9.785 15.285 1.00 96.31 307 GLY A C 1
ATOM 2250 O O . GLY A 1 307 ? -29.521 -9.821 16.365 1.00 96.31 307 GLY A O 1
ATOM 2251 N N . THR A 1 308 ? -28.665 -10.902 14.618 1.00 97.06 308 THR A N 1
ATOM 2252 C CA . THR A 1 308 ? -28.960 -12.263 15.123 1.00 97.06 308 THR A CA 1
ATOM 2253 C C . THR A 1 308 ? -27.784 -12.925 15.839 1.00 97.06 308 THR A C 1
ATOM 2255 O O . THR A 1 308 ? -27.944 -13.979 16.444 1.00 97.06 308 THR A O 1
ATOM 2258 N N . GLY A 1 309 ? -26.601 -12.317 15.756 1.00 96.38 309 GLY A N 1
ATOM 2259 C CA . GLY A 1 309 ? -25.379 -12.786 16.391 1.00 96.38 309 GLY A CA 1
ATOM 2260 C C . GLY A 1 309 ? -25.375 -12.664 17.917 1.00 96.38 309 GLY A C 1
ATOM 2261 O O . GLY A 1 309 ? -26.302 -12.128 18.525 1.00 96.38 309 GLY A O 1
ATOM 2262 N N . SER A 1 310 ? -24.297 -13.157 18.524 1.00 98.31 310 SER A N 1
ATOM 2263 C CA . SER A 1 310 ? -24.148 -13.312 19.979 1.00 98.31 310 SER A CA 1
ATOM 2264 C C . SER A 1 310 ? -23.080 -12.387 20.558 1.00 98.31 310 SER A C 1
ATOM 2266 O O . SER A 1 310 ? -22.162 -11.963 19.854 1.00 98.31 310 SER A O 1
ATOM 2268 N N . ILE A 1 311 ? -23.149 -12.134 21.865 1.00 98.50 311 ILE A N 1
ATOM 2269 C CA . ILE A 1 311 ? -22.132 -11.386 22.613 1.00 98.50 311 ILE A CA 1
ATOM 2270 C C . ILE A 1 311 ? -21.458 -12.309 23.634 1.00 98.50 311 ILE A C 1
ATOM 2272 O O . ILE A 1 311 ? -22.128 -13.010 24.387 1.00 98.50 311 ILE A O 1
ATOM 2276 N N . ILE A 1 312 ? -20.128 -12.275 23.715 1.00 98.56 312 ILE A N 1
ATOM 2277 C CA . ILE A 1 312 ? -19.359 -12.885 24.808 1.00 98.56 312 ILE A CA 1
ATOM 2278 C C . ILE A 1 312 ? -18.688 -11.773 25.611 1.00 98.56 312 ILE A C 1
ATOM 2280 O O . ILE A 1 312 ? -17.773 -11.120 25.124 1.00 98.56 312 ILE A O 1
ATOM 2284 N N . LYS A 1 313 ? -19.074 -11.573 26.870 1.00 98.12 313 LYS A N 1
ATOM 2285 C CA . LYS A 1 313 ? -18.363 -10.680 27.790 1.00 98.12 313 LYS A CA 1
ATOM 2286 C C . LYS A 1 313 ? -17.245 -11.440 28.499 1.00 98.12 313 LYS A C 1
ATOM 2288 O O . LYS A 1 313 ? -17.479 -12.436 29.180 1.00 98.12 313 LYS A O 1
ATOM 2293 N N . THR A 1 314 ? -16.027 -10.935 28.370 1.00 96.19 314 THR A N 1
ATOM 2294 C CA . THR A 1 314 ? -14.842 -11.401 29.096 1.00 96.19 314 THR A CA 1
ATOM 2295 C C . THR A 1 314 ? -14.038 -10.204 29.621 1.00 96.19 314 THR A C 1
ATOM 2297 O O . THR A 1 314 ? -14.453 -9.049 29.475 1.00 96.19 314 THR A O 1
AT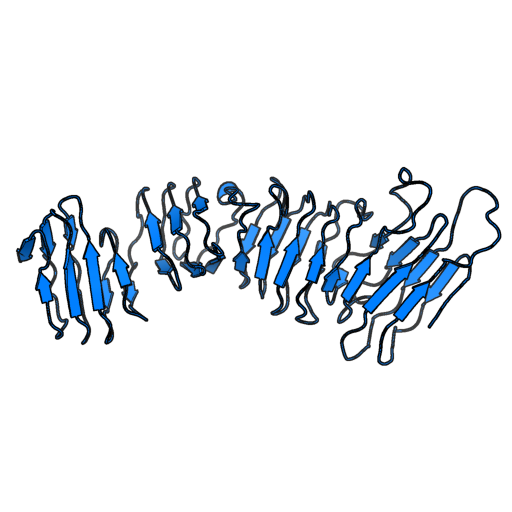OM 2300 N N . GLY A 1 315 ? -12.920 -10.459 30.294 1.00 95.75 315 GLY A N 1
ATOM 2301 C CA . GLY A 1 315 ? -12.164 -9.438 31.021 1.00 95.75 315 GLY A CA 1
ATOM 2302 C C . GLY A 1 315 ? -12.844 -9.024 32.332 1.00 95.75 315 GLY A C 1
ATOM 2303 O O . GLY A 1 315 ? -14.054 -9.173 32.508 1.00 95.75 315 GLY A O 1
ATOM 2304 N N . SER A 1 316 ? -12.059 -8.531 33.288 1.00 96.88 316 SER A N 1
ATOM 2305 C CA . SER A 1 316 ? -12.502 -8.308 34.673 1.00 96.88 316 SER A CA 1
ATOM 2306 C C . SER A 1 316 ? -13.447 -7.117 34.860 1.00 96.88 316 SER A C 1
ATOM 2308 O O . SER A 1 316 ? -14.096 -7.024 35.900 1.00 96.88 316 SER A O 1
ATOM 2310 N N . ALA A 1 317 ? -13.544 -6.211 33.885 1.00 97.44 317 ALA A N 1
ATOM 2311 C CA . ALA A 1 317 ? -14.275 -4.958 34.048 1.00 97.44 317 ALA A CA 1
ATOM 2312 C C . ALA A 1 317 ? -15.777 -5.039 33.713 1.00 97.44 317 ALA A C 1
ATOM 2314 O O . ALA A 1 317 ? -16.289 -6.066 33.254 1.00 97.44 317 ALA A O 1
ATOM 2315 N N . THR A 1 318 ? -16.486 -3.930 33.940 1.00 98.38 318 THR A N 1
ATOM 2316 C CA . THR A 1 318 ? -17.922 -3.767 33.663 1.00 98.38 318 THR A CA 1
ATOM 2317 C C . THR A 1 318 ? -18.164 -3.159 32.282 1.00 98.38 318 THR A C 1
ATOM 2319 O O . THR A 1 318 ? -17.649 -2.082 31.996 1.00 98.38 318 THR A O 1
ATOM 2322 N N . LEU A 1 319 ? -19.003 -3.802 31.465 1.00 98.00 319 LEU A N 1
ATOM 2323 C CA . LEU A 1 319 ? -19.616 -3.207 30.273 1.00 98.00 319 LEU A CA 1
ATOM 2324 C C . LEU A 1 319 ? -21.015 -2.697 30.642 1.00 98.00 319 LEU A C 1
ATOM 2326 O O . LEU A 1 319 ? -21.892 -3.494 30.970 1.00 98.00 319 LEU A O 1
ATOM 2330 N N . THR A 1 320 ? -21.233 -1.388 30.602 1.00 98.19 320 THR A N 1
ATOM 2331 C CA . THR A 1 320 ? -22.551 -0.773 30.790 1.00 98.19 320 THR A CA 1
ATOM 2332 C C . THR A 1 320 ? -23.201 -0.564 29.430 1.00 98.19 320 THR A C 1
ATOM 2334 O O . THR A 1 320 ? -22.670 0.173 28.609 1.00 98.19 320 THR A O 1
ATOM 2337 N N . LEU A 1 321 ? -24.343 -1.196 29.183 1.00 97.62 321 LEU A N 1
ATOM 2338 C CA . LEU A 1 321 ? -25.147 -1.001 27.983 1.00 97.62 321 LEU A CA 1
ATOM 2339 C C . LEU A 1 321 ? -26.317 -0.077 28.327 1.00 97.62 321 LEU A C 1
ATOM 2341 O O . LEU A 1 321 ? -27.224 -0.485 29.052 1.00 97.62 321 LEU A O 1
ATOM 2345 N N . SER A 1 322 ? -26.285 1.153 27.815 1.00 95.25 322 SER A N 1
ATOM 2346 C CA . SER A 1 322 ? -27.338 2.154 28.060 1.00 95.25 322 SER A CA 1
ATOM 2347 C C . SER A 1 322 ? -28.151 2.512 26.811 1.00 95.25 322 SER A C 1
ATOM 2349 O O . SER A 1 322 ? -29.044 3.351 26.869 1.00 95.25 322 SER A O 1
ATOM 2351 N N . GLY A 1 323 ? -27.826 1.908 25.663 1.00 93.44 323 GLY A N 1
ATOM 2352 C CA . GLY A 1 323 ? -28.614 2.008 24.434 1.00 93.44 323 GLY A CA 1
ATOM 2353 C C . GLY A 1 323 ? -29.741 0.970 24.365 1.00 93.44 323 GLY A C 1
ATOM 2354 O O . GLY A 1 323 ? -29.731 -0.044 25.065 1.00 93.44 323 GLY A O 1
ATOM 2355 N N . THR A 1 324 ? -30.710 1.186 23.468 1.00 96.44 324 THR A N 1
ATOM 2356 C CA . THR A 1 324 ? -31.767 0.198 23.176 1.00 96.44 324 THR A CA 1
ATOM 2357 C C . THR A 1 324 ? -31.217 -0.924 22.294 1.00 96.44 324 THR A C 1
ATOM 2359 O O . THR A 1 324 ? -31.244 -0.851 21.068 1.00 96.44 324 THR A O 1
ATOM 2362 N N . ASN A 1 325 ? -30.681 -1.967 22.917 1.00 97.06 325 ASN A N 1
ATOM 2363 C CA . ASN A 1 325 ? -30.142 -3.117 22.196 1.00 97.06 325 ASN A CA 1
ATOM 2364 C C . ASN A 1 325 ? -31.263 -3.982 21.599 1.00 97.06 325 ASN A C 1
ATOM 2366 O O . ASN A 1 325 ? -32.256 -4.263 22.263 1.00 97.06 325 ASN A O 1
ATOM 2370 N N . THR A 1 326 ? -31.090 -4.405 20.347 1.00 97.19 326 THR A N 1
ATOM 2371 C CA . THR A 1 326 ? -32.081 -5.155 19.551 1.00 97.19 326 THR A CA 1
ATOM 2372 C C . THR A 1 326 ? -3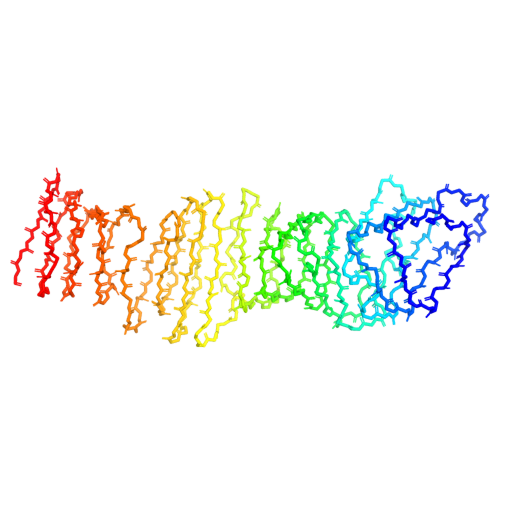1.536 -6.469 18.993 1.00 97.19 326 THR A C 1
ATOM 2374 O O . THR A 1 326 ? -32.209 -7.127 18.199 1.00 97.19 326 THR A O 1
ATOM 2377 N N . TYR A 1 327 ? -30.316 -6.860 19.370 1.00 98.12 327 TYR A N 1
ATOM 2378 C CA . TYR A 1 327 ? -29.786 -8.159 18.974 1.00 98.12 327 TYR A CA 1
ATOM 2379 C C . TYR A 1 327 ? -30.564 -9.303 19.640 1.00 98.12 327 TYR A C 1
ATOM 2381 O O . TYR A 1 327 ? -31.137 -9.137 20.715 1.00 98.12 327 TYR A O 1
ATOM 2389 N N . THR A 1 328 ? -30.599 -10.460 18.983 1.00 98.25 328 THR A N 1
ATOM 2390 C CA . THR A 1 328 ? -31.442 -11.603 19.389 1.00 98.25 328 THR A CA 1
ATOM 2391 C C . THR A 1 328 ? -30.664 -12.862 19.761 1.00 98.25 328 THR A C 1
ATOM 2393 O O . THR A 1 328 ? -31.264 -13.792 20.292 1.00 98.25 328 THR A O 1
ATOM 2396 N N . GLY A 1 329 ? -29.353 -12.910 19.503 1.00 98.12 329 GLY A N 1
ATOM 2397 C CA . GLY A 1 329 ? -28.510 -14.033 19.908 1.00 98.12 329 GLY A CA 1
ATOM 2398 C C . GLY A 1 329 ? -28.098 -13.980 21.380 1.00 98.12 329 GLY A C 1
ATOM 2399 O O . GLY A 1 329 ? -28.258 -12.968 22.067 1.00 98.12 329 GLY A O 1
ATOM 2400 N N . ASP A 1 330 ? -27.534 -15.090 21.860 1.00 98.25 330 ASP A N 1
ATOM 2401 C CA . ASP A 1 330 ? -27.169 -15.254 23.269 1.00 98.25 330 ASP A CA 1
ATOM 2402 C C . ASP A 1 330 ? -26.125 -14.238 23.757 1.00 98.25 330 ASP A C 1
ATOM 2404 O O . ASP A 1 330 ? -25.232 -13.812 23.019 1.00 98.25 330 ASP A O 1
ATOM 2408 N N . THR A 1 331 ? -26.206 -13.903 25.047 1.00 98.44 331 THR A N 1
ATOM 2409 C CA . THR A 1 331 ? -25.157 -13.181 25.776 1.00 98.44 331 THR A CA 1
ATOM 2410 C C . THR A 1 331 ? -24.515 -14.095 26.807 1.00 98.44 331 THR A C 1
ATOM 2412 O O . THR A 1 331 ? -25.147 -14.470 27.793 1.00 98.44 331 THR A O 1
ATOM 2415 N N . THR A 1 332 ? -23.237 -14.408 26.616 1.00 98.62 332 THR A N 1
ATOM 2416 C CA . THR A 1 332 ? -22.454 -15.240 27.534 1.00 98.62 332 THR A CA 1
ATOM 2417 C C . THR A 1 332 ? -21.502 -14.368 28.342 1.00 98.62 332 THR A C 1
ATOM 2419 O O . THR A 1 332 ? -20.731 -13.600 27.772 1.00 98.62 332 THR A O 1
ATOM 2422 N N . ILE A 1 333 ? -21.506 -14.494 29.670 1.00 98.44 333 ILE A N 1
ATOM 2423 C CA . ILE A 1 333 ? -20.585 -13.768 30.557 1.00 98.44 333 ILE A CA 1
ATOM 2424 C C . ILE A 1 333 ? -19.544 -14.755 31.093 1.00 98.44 333 ILE A C 1
ATOM 2426 O O . ILE A 1 333 ? -19.812 -15.500 32.030 1.00 98.44 333 ILE A O 1
ATOM 2430 N N . ASN A 1 334 ? -18.348 -14.744 30.503 1.00 98.19 334 ASN A N 1
ATOM 2431 C CA . ASN A 1 334 ? -17.213 -15.555 30.953 1.00 98.19 334 ASN A CA 1
ATOM 2432 C C . ASN A 1 334 ? -16.437 -14.884 32.100 1.00 98.19 334 ASN A C 1
ATOM 2434 O O . ASN A 1 334 ? -15.877 -15.579 32.943 1.00 98.19 334 ASN A O 1
ATOM 2438 N N . ALA A 1 335 ? -16.377 -13.545 32.128 1.00 98.12 335 ALA A N 1
ATOM 2439 C CA . ALA A 1 335 ? -15.733 -12.768 33.193 1.00 98.12 335 ALA A CA 1
ATOM 2440 C C . ALA A 1 335 ? -16.249 -11.315 33.265 1.00 98.12 335 ALA A C 1
ATOM 2442 O O . ALA A 1 335 ? -16.701 -10.740 32.267 1.00 98.12 335 ALA A O 1
ATOM 2443 N N . GLY A 1 336 ? -16.126 -10.702 34.448 1.00 98.00 336 GLY A N 1
ATOM 2444 C CA . GLY A 1 336 ? -16.554 -9.325 34.715 1.00 98.00 336 GLY A CA 1
ATOM 2445 C C . GLY A 1 336 ? -18.076 -9.183 34.806 1.00 98.00 336 GLY A C 1
ATOM 2446 O O . GLY A 1 336 ? -18.764 -10.118 35.210 1.00 98.00 336 GLY A O 1
ATOM 2447 N N . THR A 1 337 ? -18.595 -8.012 34.423 1.00 98.44 337 THR A N 1
ATOM 2448 C CA . THR A 1 337 ? -20.019 -7.665 34.591 1.00 98.44 337 THR A CA 1
ATOM 2449 C C . THR A 1 337 ? -20.596 -7.032 33.323 1.00 98.44 337 THR A C 1
ATOM 2451 O O . THR A 1 337 ? -19.923 -6.232 32.672 1.00 98.44 337 THR A O 1
ATOM 2454 N N . ILE A 1 338 ? -21.856 -7.341 32.995 1.00 98.00 338 ILE A N 1
ATOM 2455 C CA . ILE A 1 338 ? -22.697 -6.509 32.120 1.00 98.00 338 ILE A CA 1
ATOM 2456 C C . ILE A 1 338 ? -23.706 -5.775 33.001 1.00 98.00 338 ILE A C 1
ATOM 2458 O O . ILE A 1 338 ? -24.386 -6.397 33.816 1.00 98.00 338 ILE A O 1
ATOM 2462 N N . LYS A 1 339 ? -23.807 -4.456 32.839 1.00 98.38 339 LYS A N 1
ATOM 2463 C CA . LYS A 1 339 ? -24.795 -3.607 33.508 1.00 98.38 339 LYS A CA 1
ATOM 2464 C C . LYS A 1 339 ? -25.743 -3.028 32.461 1.00 98.38 339 LYS A C 1
ATOM 2466 O O . LYS A 1 339 ? -25.277 -2.470 31.478 1.00 98.38 339 LYS A O 1
ATOM 2471 N N . LEU A 1 340 ? -27.050 -3.135 32.682 1.00 97.00 340 LEU A N 1
ATOM 2472 C CA . LEU A 1 340 ? -28.073 -2.496 31.848 1.00 97.00 340 LEU A CA 1
ATOM 2473 C C . LEU A 1 340 ? -28.612 -1.262 32.583 1.00 97.00 340 LEU A C 1
ATOM 2475 O O . LEU A 1 340 ? -28.788 -1.322 33.804 1.00 97.00 340 LEU A O 1
ATOM 2479 N N . THR A 1 341 ? -28.835 -0.157 31.871 1.00 90.69 341 THR A N 1
ATOM 2480 C CA . THR A 1 341 ? -29.349 1.106 32.438 1.00 90.69 341 THR A CA 1
ATOM 2481 C C . THR A 1 341 ? -30.341 1.774 31.516 1.00 90.69 341 THR A C 1
ATOM 2483 O O . THR A 1 341 ? -30.050 1.763 30.301 1.00 90.69 341 THR A O 1
#